Protein AF-A0A958LB63-F1 (afdb_monomer_lite)

pLDDT: mean 90.93, std 12.46, range [39.34, 98.62]

Sequence (216 aa):
MKNTAIQWANHTFNAWIGCSKVDPGCANCYAEDEMDRRFGRAKWGPNGTRSKTAGSYWTQPEKVWNKEAKESGKRCLVFCSSLSDVFEDWQGPMLDHKDNVIRSDHRQTTMEDLRRRLFDIIDRTPYLTWLLLTKRPENVLTLWPSTPSGFLNNSYRDNVWIGTSVSDQETYVRKIPQLVDTRLVCAKTFVSAEPLLGRISMNCFRANNRTVVPFD

Structure (mmCIF, N/CA/C/O backbone):
data_AF-A0A958LB63-F1
#
_entry.id   AF-A0A958LB63-F1
#
loop_
_atom_site.group_PDB
_atom_site.id
_atom_site.type_symbol
_atom_site.label_atom_id
_atom_site.label_alt_id
_atom_site.label_comp_id
_atom_site.label_asym_id
_atom_site.label_entity_id
_atom_site.label_seq_id
_atom_site.pdbx_PDB_ins_code
_atom_site.Cartn_x
_atom_site.Cartn_y
_atom_site.Cartn_z
_atom_site.occupancy
_atom_site.B_iso_or_equiv
_atom_site.auth_seq_id
_atom_site.auth_comp_id
_atom_site.auth_asym_id
_atom_site.auth_atom_id
_atom_site.pdbx_PDB_model_num
ATOM 1 N N . MET A 1 1 ? -3.140 16.308 8.148 1.00 43.72 1 MET A N 1
ATOM 2 C CA . MET A 1 1 ? -4.504 16.608 7.663 1.00 43.72 1 MET A CA 1
ATOM 3 C C . MET A 1 1 ? -5.459 15.617 8.305 1.00 43.72 1 MET A C 1
ATOM 5 O O . MET A 1 1 ? -5.144 14.435 8.290 1.00 43.72 1 MET A O 1
ATOM 9 N N . LYS A 1 2 ? -6.549 16.087 8.932 1.00 47.84 2 LYS A N 1
ATOM 10 C CA . LYS A 1 2 ? -7.535 15.212 9.598 1.00 47.84 2 LYS A CA 1
ATOM 11 C C . LYS A 1 2 ? -8.369 14.418 8.578 1.00 47.84 2 LYS A C 1
ATOM 13 O O . LYS A 1 2 ? -8.668 13.259 8.829 1.00 47.84 2 LYS A O 1
ATOM 18 N N . ASN A 1 3 ? -8.614 15.003 7.402 1.00 67.25 3 ASN A N 1
ATOM 19 C CA . ASN A 1 3 ? -9.375 14.408 6.301 1.00 67.25 3 ASN A CA 1
ATOM 20 C C . ASN A 1 3 ? -8.491 14.290 5.053 1.00 67.25 3 ASN A C 1
ATOM 22 O O . ASN A 1 3 ? -7.668 15.174 4.799 1.00 67.25 3 ASN A O 1
ATOM 26 N N . THR A 1 4 ? -8.634 13.198 4.303 1.00 81.00 4 THR A N 1
ATOM 27 C CA . THR A 1 4 ? -7.913 12.988 3.038 1.00 81.00 4 THR A CA 1
ATOM 28 C C . THR A 1 4 ? -8.582 13.706 1.862 1.00 81.00 4 THR A C 1
ATOM 30 O O . THR A 1 4 ? -9.783 13.958 1.886 1.00 81.00 4 THR A O 1
ATOM 33 N N . ALA A 1 5 ? -7.803 14.020 0.822 1.00 86.56 5 ALA A N 1
ATOM 34 C CA . ALA A 1 5 ? -8.322 14.456 -0.476 1.00 86.56 5 ALA A CA 1
ATOM 35 C C . ALA A 1 5 ? -8.853 13.283 -1.331 1.00 86.56 5 ALA A C 1
ATOM 37 O O . ALA A 1 5 ? -9.502 13.504 -2.350 1.00 86.56 5 ALA A O 1
ATOM 38 N N . ILE A 1 6 ? -8.592 12.037 -0.923 1.00 87.69 6 ILE A N 1
ATOM 39 C CA . ILE A 1 6 ? -9.083 10.828 -1.591 1.00 87.69 6 ILE A CA 1
ATOM 40 C C . ILE A 1 6 ? -10.539 10.609 -1.184 1.00 87.69 6 ILE A C 1
ATOM 42 O O . ILE A 1 6 ? -10.823 10.124 -0.094 1.00 87.69 6 ILE A O 1
ATOM 46 N N . GLN A 1 7 ? -11.459 10.985 -2.070 1.00 88.81 7 GLN A N 1
ATOM 47 C CA . GLN A 1 7 ? -12.881 11.185 -1.757 1.00 88.81 7 GLN A CA 1
ATOM 48 C C . GLN A 1 7 ? -13.604 9.964 -1.170 1.00 88.81 7 GLN A C 1
ATOM 50 O O . GLN A 1 7 ? -14.596 10.119 -0.464 1.00 88.81 7 GLN A O 1
ATOM 55 N N . TRP A 1 8 ? -13.126 8.755 -1.454 1.00 89.75 8 TRP A N 1
ATOM 56 C CA . TRP A 1 8 ? -13.733 7.507 -0.992 1.00 89.75 8 TRP A CA 1
ATOM 57 C C . TRP A 1 8 ? -13.140 6.977 0.323 1.00 89.75 8 TRP A C 1
ATOM 59 O O . TRP A 1 8 ? -13.600 5.953 0.824 1.00 89.75 8 TRP A O 1
ATOM 69 N N . ALA A 1 9 ? -12.135 7.645 0.896 1.00 94.62 9 ALA A N 1
ATOM 70 C CA . ALA A 1 9 ? -11.534 7.290 2.180 1.00 94.62 9 ALA A CA 1
ATOM 71 C C . ALA A 1 9 ? -11.743 8.403 3.219 1.00 94.62 9 ALA A C 1
ATOM 73 O O . ALA A 1 9 ? -11.882 9.577 2.887 1.00 94.62 9 ALA A O 1
ATOM 74 N N . ASN A 1 10 ? -11.739 8.048 4.505 1.00 95.88 10 ASN A N 1
ATOM 75 C CA . ASN A 1 10 ? -11.814 9.029 5.594 1.00 95.88 10 ASN A CA 1
ATOM 76 C C . ASN A 1 10 ? -10.428 9.608 5.903 1.00 95.88 10 ASN A C 1
ATOM 78 O O . ASN A 1 10 ? -10.272 10.813 6.116 1.00 95.88 10 ASN A O 1
ATOM 82 N N . HIS A 1 11 ? -9.407 8.749 5.874 1.00 96.31 11 HIS A N 1
ATOM 83 C CA . HIS A 1 11 ? -8.022 9.123 6.129 1.00 96.31 11 HIS A CA 1
ATOM 84 C C . HIS A 1 11 ? -7.091 8.529 5.075 1.00 96.31 11 HIS A C 1
ATOM 86 O O . HIS A 1 11 ? -7.388 7.515 4.444 1.00 96.31 11 HIS A O 1
ATOM 92 N N . THR A 1 12 ? -5.920 9.141 4.932 1.00 95.69 12 THR A N 1
ATOM 93 C CA . THR A 1 12 ? -4.793 8.552 4.212 1.00 95.69 12 THR A CA 1
ATOM 94 C C . THR A 1 12 ? -3.639 8.398 5.177 1.00 95.69 12 THR A C 1
ATOM 96 O O . THR A 1 12 ? -3.407 9.290 5.998 1.00 95.69 12 THR A O 1
ATOM 99 N N . PHE A 1 13 ? -2.929 7.278 5.073 1.00 97.06 13 PHE A N 1
ATOM 100 C CA . PHE A 1 13 ? -1.726 6.975 5.834 1.00 97.06 13 PHE A CA 1
ATOM 101 C C . PHE A 1 13 ? -0.583 6.590 4.895 1.00 97.06 13 PHE A C 1
ATOM 103 O O . PHE A 1 13 ? -0.756 5.792 3.983 1.00 97.06 13 PHE A O 1
ATOM 110 N N . ASN A 1 14 ? 0.606 7.134 5.128 1.00 96.44 14 ASN A N 1
ATOM 111 C CA . ASN A 1 14 ? 1.819 6.739 4.419 1.00 96.44 14 ASN A CA 1
ATOM 112 C C . ASN A 1 14 ? 2.889 6.427 5.459 1.00 96.44 14 ASN A C 1
ATOM 114 O O . ASN A 1 14 ? 3.267 7.309 6.229 1.00 96.44 14 ASN A O 1
ATOM 118 N N . ALA A 1 15 ? 3.374 5.189 5.492 1.00 96.56 15 ALA A N 1
ATOM 119 C CA . ALA A 1 15 ? 4.474 4.801 6.371 1.00 96.56 15 ALA A CA 1
ATOM 120 C C . ALA A 1 15 ? 5.805 5.426 5.900 1.00 96.56 15 ALA A C 1
ATOM 122 O O . ALA A 1 15 ? 6.590 5.958 6.690 1.00 96.56 15 ALA A O 1
ATOM 123 N N . TRP A 1 16 ? 6.014 5.438 4.588 1.00 97.38 16 TRP A N 1
ATOM 124 C CA . TRP A 1 16 ? 7.123 6.102 3.910 1.00 97.38 16 TRP A CA 1
ATOM 125 C C . TRP A 1 16 ? 6.656 6.713 2.585 1.00 97.38 16 TRP A C 1
ATOM 127 O O . TRP A 1 16 ? 5.522 6.487 2.149 1.00 97.38 16 TRP A O 1
ATOM 137 N N . ILE A 1 17 ? 7.539 7.502 1.981 1.00 97.44 17 ILE A N 1
ATOM 138 C CA . ILE A 1 17 ? 7.402 8.130 0.667 1.00 97.44 17 ILE A CA 1
ATOM 139 C C . ILE A 1 17 ? 8.471 7.534 -0.250 1.00 97.44 17 ILE A C 1
ATOM 141 O O . ILE A 1 17 ? 9.619 7.383 0.170 1.00 97.44 17 ILE A O 1
ATOM 145 N N . GLY A 1 18 ? 8.086 7.211 -1.483 1.00 97.19 18 GLY A N 1
ATOM 146 C CA . GLY A 1 18 ? 8.963 6.622 -2.493 1.00 97.19 18 GLY A CA 1
ATOM 147 C C . GLY A 1 18 ? 8.628 5.162 -2.788 1.00 97.19 18 GLY A C 1
ATOM 148 O O . GLY A 1 18 ? 8.254 4.398 -1.896 1.00 97.19 18 GLY A O 1
ATOM 149 N N . CYS A 1 19 ? 8.753 4.784 -4.061 1.00 97.31 19 CYS A N 1
ATOM 150 C CA . CYS A 1 19 ? 8.760 3.396 -4.525 1.00 97.31 19 CYS A CA 1
ATOM 151 C C . CYS A 1 19 ? 9.429 3.288 -5.907 1.00 97.31 19 CYS A C 1
ATOM 153 O O . CYS A 1 19 ? 9.655 4.295 -6.584 1.00 97.31 19 CYS A O 1
ATOM 155 N N . SER A 1 20 ? 9.710 2.066 -6.364 1.00 96.88 20 SER A N 1
ATOM 156 C CA . SER A 1 20 ? 10.147 1.809 -7.743 1.00 96.88 20 SER A CA 1
ATOM 157 C C . SER A 1 20 ? 8.959 1.666 -8.694 1.00 96.88 20 SER A C 1
ATOM 159 O O . SER A 1 20 ? 7.918 1.109 -8.324 1.00 96.88 20 SER A O 1
ATOM 161 N N . LYS A 1 21 ? 9.133 2.121 -9.939 1.00 95.94 21 LYS A N 1
ATOM 162 C CA . LYS A 1 21 ? 8.196 1.860 -11.040 1.00 95.94 21 LYS A CA 1
ATOM 163 C C . LYS A 1 21 ? 8.272 0.383 -11.432 1.00 95.94 21 LYS A C 1
ATOM 165 O O . LYS A 1 21 ? 9.372 -0.148 -11.537 1.00 95.94 21 LYS A O 1
ATOM 170 N N . VAL A 1 22 ? 7.121 -0.252 -11.639 1.00 95.56 22 VAL A N 1
ATOM 171 C CA . VAL A 1 22 ? 7.035 -1.680 -12.014 1.00 95.56 22 VAL A CA 1
ATOM 172 C C . VAL A 1 22 ? 6.108 -1.949 -13.198 1.00 95.56 22 VAL A C 1
ATOM 174 O O . VAL A 1 22 ? 6.189 -3.018 -13.786 1.00 95.56 22 VAL A O 1
ATOM 177 N N . ASP A 1 23 ? 5.278 -0.974 -13.584 1.00 93.69 23 ASP A N 1
ATOM 178 C CA . ASP A 1 23 ? 4.286 -1.113 -14.657 1.00 93.69 23 ASP A CA 1
ATOM 179 C C . ASP A 1 23 ? 4.155 0.174 -15.479 1.00 93.69 23 ASP A C 1
ATOM 181 O O . ASP A 1 23 ? 4.493 1.250 -14.965 1.00 93.69 23 ASP A O 1
ATOM 185 N N . PRO A 1 24 ? 3.566 0.108 -16.691 1.00 94.19 24 PRO A N 1
ATOM 186 C CA . PRO A 1 24 ? 3.287 1.282 -17.523 1.00 94.19 24 PRO A CA 1
ATOM 187 C C . PRO A 1 24 ? 2.493 2.378 -16.800 1.00 94.19 24 PRO A C 1
ATOM 189 O O . PRO A 1 24 ? 2.783 3.564 -16.962 1.00 94.19 24 PRO A O 1
ATOM 192 N N . GLY A 1 25 ? 1.568 2.000 -15.909 1.00 93.94 25 GLY A N 1
ATOM 193 C CA . GLY A 1 25 ? 0.812 2.941 -15.074 1.00 93.94 25 GLY A CA 1
ATOM 194 C C . GLY A 1 25 ? 1.670 3.831 -14.169 1.00 93.94 25 GLY A C 1
ATOM 195 O O . GLY A 1 25 ? 1.219 4.876 -13.707 1.00 93.94 25 GLY A O 1
ATOM 196 N N . CYS A 1 26 ? 2.932 3.466 -13.929 1.00 95.62 26 CYS A N 1
ATOM 197 C CA . CYS A 1 26 ? 3.864 4.272 -13.146 1.00 95.62 26 CYS A CA 1
ATOM 198 C C . CYS A 1 26 ? 4.516 5.414 -13.937 1.00 95.62 26 CYS A C 1
ATOM 200 O O . CYS A 1 26 ? 5.216 6.220 -13.325 1.00 95.62 26 CYS A O 1
ATOM 202 N N . ALA A 1 27 ? 4.357 5.473 -15.264 1.00 93.88 27 ALA A N 1
ATOM 203 C CA . ALA A 1 27 ? 5.079 6.428 -16.107 1.00 93.88 27 ALA A CA 1
ATOM 204 C C . ALA A 1 27 ? 4.851 7.887 -15.666 1.00 93.88 27 ALA A C 1
ATOM 206 O O . ALA A 1 27 ? 5.826 8.618 -15.486 1.00 93.88 27 ALA A O 1
ATOM 207 N N . ASN A 1 28 ? 3.592 8.247 -15.388 1.00 92.88 28 ASN A N 1
ATOM 208 C CA . ASN A 1 28 ? 3.146 9.579 -14.958 1.00 92.88 28 ASN A CA 1
ATOM 209 C C . ASN A 1 28 ? 2.528 9.539 -13.550 1.00 92.88 28 ASN A C 1
ATOM 211 O O . ASN A 1 28 ? 1.414 10.008 -13.322 1.00 92.88 28 ASN A O 1
ATOM 215 N N . CYS A 1 29 ? 3.219 8.899 -12.607 1.00 94.19 29 CYS A N 1
ATOM 216 C CA . CYS A 1 29 ? 2.720 8.732 -11.247 1.00 94.19 29 CYS A CA 1
ATOM 217 C C . CYS A 1 29 ? 2.599 10.086 -10.529 1.00 94.19 29 CYS A C 1
ATOM 219 O O . CYS A 1 29 ? 3.599 10.777 -10.344 1.00 94.19 29 CYS A O 1
ATOM 221 N N . TYR A 1 30 ? 1.397 10.432 -10.056 1.00 93.62 30 TYR A N 1
ATOM 222 C CA . TYR A 1 30 ? 1.174 11.695 -9.342 1.00 93.62 30 TYR A CA 1
ATOM 223 C C . TYR A 1 30 ? 2.054 11.821 -8.088 1.00 93.62 30 TYR A C 1
ATOM 225 O O . TYR A 1 30 ? 2.510 12.910 -7.768 1.00 93.62 30 TYR A O 1
ATOM 233 N N . ALA A 1 31 ? 2.318 10.711 -7.388 1.00 95.19 31 ALA A N 1
ATOM 234 C CA . ALA A 1 31 ? 3.128 10.720 -6.175 1.00 95.19 31 ALA A CA 1
ATOM 235 C C . ALA A 1 31 ? 4.600 11.056 -6.460 1.00 95.19 31 ALA A C 1
ATOM 237 O O . ALA A 1 31 ? 5.228 11.747 -5.664 1.00 95.19 31 ALA A O 1
ATOM 238 N N . GLU A 1 32 ? 5.137 10.599 -7.595 1.00 96.44 32 GLU A N 1
ATOM 239 C CA . GLU A 1 32 ? 6.462 11.007 -8.075 1.00 96.44 32 GLU A CA 1
ATOM 240 C C . GLU A 1 32 ? 6.456 12.482 -8.464 1.00 96.44 32 GLU A C 1
ATOM 242 O O . GLU A 1 32 ? 7.319 13.233 -8.025 1.00 96.44 32 GLU A O 1
ATOM 247 N N . ASP A 1 33 ? 5.480 12.912 -9.263 1.00 95.69 33 ASP A N 1
ATOM 248 C CA . ASP A 1 33 ? 5.396 14.307 -9.694 1.00 95.69 33 ASP A CA 1
ATOM 249 C C . ASP A 1 33 ? 5.316 15.264 -8.495 1.00 95.69 33 ASP A C 1
ATOM 251 O O . ASP A 1 33 ? 6.062 16.237 -8.398 1.00 95.69 33 ASP A O 1
ATOM 255 N N . GLU A 1 34 ? 4.481 14.928 -7.514 1.00 95.31 34 GLU A N 1
ATOM 256 C CA . GLU A 1 34 ? 4.287 15.727 -6.317 1.00 95.31 34 GLU A CA 1
ATOM 257 C C . GLU A 1 34 ? 5.512 15.694 -5.387 1.00 95.31 34 GLU A C 1
ATOM 259 O O . GLU A 1 34 ? 6.011 16.746 -4.980 1.00 95.31 34 GLU A O 1
ATOM 264 N N . MET A 1 35 ? 6.010 14.505 -5.033 1.00 96.06 35 MET A N 1
ATOM 265 C CA . MET A 1 35 ? 7.028 14.368 -3.984 1.00 96.06 35 MET A CA 1
ATOM 266 C C . MET A 1 35 ? 8.457 14.517 -4.498 1.00 96.06 35 MET A C 1
ATOM 268 O O . MET A 1 35 ? 9.291 15.017 -3.750 1.00 96.06 35 MET A O 1
ATOM 272 N N . ASP A 1 36 ? 8.745 14.116 -5.735 1.00 95.00 36 ASP A N 1
ATOM 273 C CA . ASP A 1 36 ? 10.067 14.262 -6.354 1.00 95.00 36 ASP A CA 1
ATOM 274 C C . ASP A 1 36 ? 10.162 15.605 -7.086 1.00 95.00 36 ASP A C 1
ATOM 276 O O . ASP A 1 36 ? 10.880 16.507 -6.654 1.00 95.00 36 ASP A O 1
ATOM 280 N N . ARG A 1 37 ? 9.346 15.808 -8.127 1.00 92.75 37 ARG A N 1
ATOM 281 C CA . ARG A 1 37 ? 9.524 16.935 -9.061 1.00 92.75 37 ARG A CA 1
ATOM 282 C C . ARG A 1 37 ? 9.077 18.276 -8.490 1.00 92.75 37 ARG A C 1
ATOM 284 O O . ARG A 1 37 ? 9.749 19.284 -8.692 1.00 92.75 37 ARG A O 1
ATOM 291 N N . ARG A 1 38 ? 7.936 18.307 -7.798 1.00 94.88 38 ARG A N 1
ATOM 292 C CA . ARG A 1 38 ? 7.337 19.549 -7.293 1.00 94.88 38 ARG A CA 1
ATOM 293 C C . ARG A 1 38 ? 7.896 19.958 -5.938 1.00 94.88 38 ARG A C 1
ATOM 295 O O . ARG A 1 38 ? 8.243 21.121 -5.754 1.00 94.88 38 ARG A O 1
ATOM 302 N N . PHE A 1 39 ? 7.919 19.040 -4.972 1.00 93.44 39 PHE A N 1
ATOM 303 C CA . PHE A 1 39 ? 8.311 19.365 -3.599 1.00 93.44 39 PHE A CA 1
ATOM 304 C C . PHE A 1 39 ? 9.755 19.001 -3.245 1.00 93.44 39 PHE A C 1
ATOM 306 O O . PHE A 1 39 ? 10.221 19.465 -2.204 1.00 93.44 39 PHE A O 1
ATOM 313 N N . GLY A 1 40 ? 10.451 18.186 -4.047 1.00 92.12 40 GLY A N 1
ATOM 314 C CA . GLY A 1 40 ? 11.839 17.793 -3.776 1.00 92.12 40 GLY A CA 1
ATOM 315 C C . GLY A 1 40 ? 12.025 17.057 -2.444 1.00 92.12 40 GLY A C 1
ATOM 316 O O . GLY A 1 40 ? 13.034 17.236 -1.772 1.00 92.12 40 GLY A O 1
ATOM 317 N N . ARG A 1 41 ? 11.023 16.279 -2.017 1.00 89.69 41 ARG A N 1
ATOM 318 C CA . ARG A 1 41 ? 10.983 15.548 -0.735 1.00 89.69 41 ARG A CA 1
ATOM 319 C C . ARG A 1 41 ? 11.362 14.073 -0.850 1.00 89.69 41 ARG A C 1
ATOM 321 O O . ARG A 1 41 ? 11.434 13.387 0.167 1.00 89.69 41 ARG A O 1
ATOM 328 N N . ALA A 1 42 ? 11.540 13.573 -2.064 1.00 93.00 42 ALA A N 1
ATOM 329 C CA . ALA A 1 42 ? 12.010 12.225 -2.341 1.00 93.00 42 ALA A CA 1
ATOM 330 C C . ALA A 1 42 ? 12.738 12.203 -3.689 1.00 93.00 42 ALA A C 1
ATOM 332 O O . ALA A 1 42 ? 12.562 13.104 -4.499 1.00 93.00 42 ALA A O 1
ATOM 333 N N . LYS A 1 43 ? 13.514 11.150 -3.942 1.00 95.25 43 LYS A N 1
ATOM 334 C CA . LYS A 1 43 ? 13.952 10.773 -5.292 1.00 95.25 43 LYS A CA 1
ATOM 335 C C . LYS A 1 43 ? 13.263 9.469 -5.650 1.00 95.25 43 LYS A C 1
ATOM 337 O O . LYS A 1 43 ? 13.336 8.520 -4.874 1.00 95.25 43 LYS A O 1
ATOM 342 N N . TRP A 1 44 ? 12.571 9.398 -6.775 1.00 95.75 44 TRP A N 1
ATOM 343 C CA . TRP A 1 44 ? 11.755 8.241 -7.128 1.00 95.75 44 TRP A CA 1
ATOM 344 C C . TRP A 1 44 ? 12.559 7.157 -7.857 1.00 95.75 44 TRP A C 1
ATOM 346 O O . TRP A 1 44 ? 13.605 7.417 -8.451 1.00 95.75 44 TRP A O 1
ATOM 356 N N . GLY A 1 45 ? 12.053 5.920 -7.858 1.00 94.56 45 GLY A N 1
ATOM 357 C CA . GLY A 1 45 ? 12.618 4.837 -8.666 1.00 94.56 45 GLY A CA 1
ATOM 358 C C . GLY A 1 45 ? 13.609 3.908 -7.943 1.00 94.56 45 GLY A C 1
ATOM 359 O O . GLY A 1 45 ? 13.777 3.968 -6.721 1.00 94.56 45 GLY A O 1
ATOM 360 N N . PRO A 1 46 ? 14.262 2.999 -8.691 1.00 93.81 46 PRO A N 1
ATOM 361 C CA . PRO A 1 46 ? 15.090 1.930 -8.123 1.00 93.81 46 PRO A CA 1
ATOM 362 C C . PRO A 1 46 ? 16.358 2.441 -7.430 1.00 93.81 46 PRO A C 1
ATOM 364 O O . PRO A 1 46 ? 16.812 1.827 -6.481 1.00 93.81 46 PRO A O 1
ATOM 367 N N . ASN A 1 47 ? 16.883 3.600 -7.831 1.00 94.25 47 ASN A N 1
ATOM 368 C CA . ASN A 1 47 ? 18.015 4.256 -7.160 1.00 94.25 47 ASN A CA 1
ATOM 369 C C . ASN A 1 47 ? 17.561 5.460 -6.313 1.00 94.25 47 ASN A C 1
ATOM 371 O O . ASN A 1 47 ? 18.353 6.342 -5.984 1.00 94.25 47 ASN A O 1
ATOM 375 N N . GLY A 1 48 ? 16.259 5.523 -6.027 1.00 95.12 48 GLY A N 1
ATOM 376 C CA . GLY A 1 48 ? 15.611 6.589 -5.279 1.00 95.12 48 GLY A CA 1
ATOM 377 C C . GLY A 1 48 ? 15.698 6.432 -3.759 1.00 95.12 48 GLY A C 1
ATOM 378 O O . GLY A 1 48 ? 16.281 5.484 -3.231 1.00 95.12 48 GLY A O 1
ATOM 379 N N . THR A 1 49 ? 15.058 7.349 -3.042 1.00 96.88 49 THR A N 1
ATOM 380 C CA . THR A 1 49 ? 14.986 7.377 -1.579 1.00 96.88 49 THR A CA 1
ATOM 381 C C . THR A 1 49 ? 13.669 6.810 -1.063 1.00 96.88 49 THR A C 1
ATOM 383 O O . THR A 1 49 ? 12.624 6.939 -1.701 1.00 96.88 49 THR A O 1
ATOM 386 N N . ARG A 1 50 ? 13.718 6.176 0.117 1.00 97.62 50 ARG A N 1
ATOM 387 C CA . ARG A 1 50 ? 12.539 5.744 0.883 1.00 97.62 50 ARG A CA 1
ATOM 388 C C . ARG A 1 50 ? 12.549 6.478 2.213 1.00 97.62 50 ARG A C 1
ATOM 390 O O . ARG A 1 50 ? 13.252 6.080 3.142 1.00 97.62 50 ARG A O 1
ATOM 397 N N . SER A 1 51 ? 11.777 7.554 2.296 1.00 96.62 51 SER A N 1
ATOM 398 C CA . SER A 1 51 ? 11.792 8.439 3.462 1.00 96.62 51 SER A CA 1
ATOM 399 C C . SER A 1 51 ? 10.586 8.163 4.352 1.00 96.62 51 SER A C 1
ATOM 401 O O . SER A 1 51 ? 9.434 8.294 3.933 1.00 96.62 51 SER A O 1
ATOM 403 N N . LYS A 1 52 ? 10.833 7.757 5.596 1.00 96.38 52 LYS A N 1
ATOM 404 C CA . LYS A 1 52 ? 9.805 7.531 6.613 1.00 96.38 52 LYS A CA 1
ATOM 405 C C . LYS A 1 52 ? 9.065 8.834 6.912 1.00 96.38 52 LYS A C 1
ATOM 407 O O . LYS A 1 52 ? 9.672 9.888 7.100 1.00 96.38 52 LYS A O 1
ATOM 412 N N . THR A 1 53 ? 7.747 8.753 7.053 1.00 94.81 53 THR A N 1
ATOM 413 C CA . THR A 1 53 ? 6.929 9.908 7.445 1.00 94.81 53 THR A CA 1
ATOM 414 C C . THR A 1 53 ? 7.102 10.281 8.925 1.00 94.81 53 THR A C 1
ATOM 416 O O . THR A 1 53 ? 7.545 9.483 9.755 1.00 94.81 53 THR A O 1
ATOM 419 N N . ALA A 1 54 ? 6.761 11.525 9.277 1.00 89.62 54 ALA A N 1
ATOM 420 C CA . ALA A 1 54 ? 7.016 12.089 10.604 1.00 89.62 54 ALA A CA 1
ATOM 421 C C . ALA A 1 54 ? 6.420 11.255 11.755 1.00 89.62 54 ALA A C 1
ATOM 423 O O . ALA A 1 54 ? 5.279 10.807 11.693 1.00 89.62 54 ALA A O 1
ATOM 424 N N . GLY A 1 55 ? 7.160 11.100 12.859 1.00 86.81 55 GLY A N 1
ATOM 425 C CA . GLY A 1 55 ? 6.754 10.236 13.977 1.00 86.81 55 GLY A CA 1
ATOM 426 C C . GLY A 1 55 ? 5.407 10.596 14.620 1.00 86.81 55 GLY A C 1
ATOM 427 O O . GLY A 1 55 ? 4.674 9.699 15.027 1.00 86.81 55 GLY A O 1
ATOM 428 N N . SER A 1 56 ? 5.030 11.879 14.652 1.00 87.19 56 SER A N 1
ATOM 429 C CA . SER A 1 56 ? 3.712 12.314 15.141 1.00 87.19 56 SER A CA 1
ATOM 430 C C . SER A 1 56 ? 2.560 11.757 14.298 1.00 87.19 56 SER A C 1
ATOM 432 O O . SER A 1 56 ? 1.511 11.412 14.845 1.00 87.19 56 SER A O 1
ATOM 434 N N . TYR A 1 57 ? 2.766 11.596 12.989 1.00 90.56 57 TYR A N 1
ATOM 435 C CA . TYR A 1 57 ? 1.783 11.037 12.064 1.00 90.56 57 TYR A CA 1
ATOM 436 C C . TYR A 1 57 ? 1.524 9.550 12.323 1.00 90.56 57 TYR A C 1
ATOM 438 O O . TYR A 1 57 ? 0.372 9.128 12.326 1.00 90.56 57 TYR A O 1
ATOM 446 N N . TRP A 1 58 ? 2.561 8.786 12.679 1.00 95.12 58 TRP A N 1
ATOM 447 C CA . TRP A 1 58 ? 2.449 7.374 13.066 1.00 95.12 58 TRP A CA 1
ATOM 448 C C . TRP A 1 58 ? 1.581 7.131 14.308 1.00 95.12 58 TRP A C 1
ATOM 450 O O . TRP A 1 58 ? 1.152 6.008 14.526 1.00 95.12 58 TRP A O 1
ATOM 460 N N . THR A 1 59 ? 1.311 8.155 15.122 1.00 94.69 59 THR A N 1
ATOM 461 C CA . THR A 1 59 ? 0.460 8.012 16.318 1.00 94.69 59 THR A CA 1
ATOM 462 C C . THR A 1 59 ? -1.011 8.341 16.069 1.00 94.69 59 THR A C 1
ATOM 464 O O . THR A 1 59 ? -1.857 8.022 16.902 1.00 94.69 59 THR A O 1
ATOM 467 N N . GLN A 1 60 ? -1.329 8.975 14.935 1.00 95.12 60 GLN A N 1
ATOM 468 C CA . GLN A 1 60 ? -2.683 9.438 14.614 1.00 95.12 60 GLN A CA 1
ATOM 469 C C . GLN A 1 60 ? -3.717 8.305 14.508 1.00 95.12 60 GLN A C 1
ATOM 471 O O . GLN A 1 60 ? -4.803 8.481 15.070 1.00 95.12 60 GLN A O 1
ATOM 476 N N . PRO A 1 61 ? -3.418 7.150 13.868 1.00 97.06 61 PRO A N 1
ATOM 477 C CA . PRO A 1 61 ? -4.405 6.082 13.734 1.00 97.06 61 PRO A CA 1
ATOM 478 C C . PRO A 1 61 ? -4.919 5.582 15.084 1.00 97.06 61 PRO A C 1
ATOM 480 O O . PRO A 1 61 ? -6.125 5.485 15.280 1.00 97.06 61 PRO A O 1
ATOM 483 N N . GLU A 1 62 ? -4.023 5.330 16.040 1.00 95.50 62 GLU A N 1
ATOM 484 C CA . GLU A 1 62 ? -4.395 4.823 17.364 1.00 95.50 62 GLU A CA 1
ATOM 485 C C . GLU A 1 62 ? -5.010 5.912 18.249 1.00 95.50 62 GLU A C 1
ATOM 487 O O . GLU A 1 62 ? -6.065 5.703 18.849 1.00 95.50 62 GLU A O 1
ATOM 492 N N . LYS A 1 63 ? -4.363 7.083 18.338 1.00 94.38 63 LYS A N 1
ATOM 493 C CA . LYS A 1 63 ? -4.741 8.119 19.312 1.00 94.38 63 LYS A CA 1
ATOM 494 C C . LYS A 1 63 ? -5.997 8.894 18.931 1.00 94.38 63 LYS A C 1
ATOM 496 O O . LYS A 1 63 ? -6.663 9.418 19.821 1.00 94.38 63 LYS A O 1
ATOM 501 N N . VAL A 1 64 ? -6.281 9.008 17.635 1.00 95.31 64 VAL A N 1
ATOM 502 C CA . VAL A 1 64 ? -7.359 9.858 17.120 1.00 95.31 64 VAL A CA 1
ATOM 503 C C . VAL A 1 64 ? -8.346 9.025 16.316 1.00 95.31 64 VAL A C 1
ATOM 505 O O . VAL A 1 64 ? -9.468 8.820 16.766 1.00 95.31 64 VAL A O 1
ATOM 508 N N . TRP A 1 65 ? -7.935 8.489 15.166 1.00 96.75 65 TRP A N 1
ATOM 509 C CA . TRP A 1 65 ? -8.882 7.956 14.178 1.00 96.75 65 TRP A CA 1
ATOM 510 C C . TRP A 1 65 ? -9.647 6.736 14.688 1.00 96.75 65 TRP A C 1
ATOM 512 O O . TRP A 1 65 ? -10.865 6.671 14.571 1.00 96.75 65 TRP A O 1
ATOM 522 N N . ASN A 1 66 ? -8.946 5.774 15.288 1.00 97.69 66 ASN A N 1
ATOM 523 C CA . ASN A 1 66 ? -9.557 4.560 15.819 1.00 97.69 66 ASN A CA 1
ATOM 524 C C . ASN A 1 66 ? -10.479 4.857 17.007 1.00 97.69 66 ASN A C 1
ATOM 526 O O . ASN A 1 66 ? -11.522 4.223 17.146 1.00 97.69 66 ASN A O 1
ATOM 530 N N . LYS A 1 67 ? -10.114 5.837 17.843 1.00 96.69 67 LYS A N 1
ATOM 531 C CA . LYS A 1 67 ? -10.947 6.289 18.961 1.00 96.69 67 LYS A CA 1
ATOM 532 C C . LYS A 1 67 ? -12.229 6.958 18.456 1.00 96.69 67 LYS A C 1
ATOM 534 O O . LYS A 1 67 ? -13.308 6.556 18.873 1.00 96.69 67 LYS A O 1
ATOM 539 N N . GLU A 1 68 ? -12.123 7.890 17.509 1.00 96.19 68 GLU A N 1
ATOM 540 C CA . GLU A 1 68 ? -13.280 8.566 16.900 1.00 96.19 68 GLU A CA 1
ATOM 541 C C . GLU A 1 68 ? -14.194 7.572 16.147 1.00 96.19 68 GLU A C 1
ATOM 543 O O . GLU A 1 68 ? -15.420 7.624 16.266 1.00 96.19 68 GLU A O 1
ATOM 548 N N . ALA A 1 69 ? -13.617 6.611 15.415 1.00 97.19 69 ALA A N 1
ATOM 549 C CA . ALA A 1 69 ? -14.369 5.545 14.744 1.00 97.19 69 ALA A CA 1
ATOM 550 C C . ALA A 1 69 ? -15.115 4.649 15.750 1.00 97.19 69 ALA A C 1
ATOM 552 O O . ALA A 1 69 ? -16.286 4.320 15.554 1.00 97.19 69 ALA A O 1
ATOM 553 N N . LYS A 1 70 ? -14.464 4.302 16.868 1.00 97.44 70 LYS A N 1
ATOM 554 C CA . LYS A 1 70 ? -15.092 3.555 17.964 1.00 97.44 70 LYS A CA 1
ATOM 555 C C . LYS A 1 70 ? -16.256 4.327 18.583 1.00 97.44 70 LYS A C 1
ATOM 557 O O . LYS A 1 70 ? -17.334 3.766 18.739 1.00 97.44 70 LYS A O 1
ATOM 562 N N . GLU A 1 71 ? -16.042 5.592 18.932 1.00 96.94 71 GLU A N 1
ATOM 563 C CA . GLU A 1 71 ? -17.040 6.441 19.597 1.00 96.94 71 GLU A CA 1
ATOM 564 C C . GLU A 1 71 ? -18.250 6.725 18.703 1.00 96.94 71 GLU A C 1
ATOM 566 O O . GLU A 1 71 ? -19.382 6.730 19.177 1.00 96.94 71 GLU A O 1
ATOM 571 N N . SER A 1 72 ? -18.033 6.904 17.400 1.00 96.56 72 SER A N 1
ATOM 572 C CA . SER A 1 72 ? -19.118 7.116 16.435 1.00 96.56 72 SER A CA 1
ATOM 573 C C . SER A 1 72 ? -19.886 5.842 16.062 1.00 96.56 72 SER A C 1
ATOM 575 O O . SER A 1 72 ? -20.922 5.930 15.400 1.00 96.56 72 SER A O 1
ATOM 577 N N . GLY A 1 73 ? -19.373 4.658 16.421 1.00 95.44 73 GLY A N 1
ATOM 578 C CA . GLY A 1 73 ? -19.922 3.364 16.005 1.00 95.44 73 GLY A CA 1
ATOM 579 C C . GLY A 1 73 ? -19.788 3.079 14.503 1.00 95.44 73 GLY A C 1
ATOM 580 O O . GLY A 1 73 ? -20.354 2.102 14.012 1.00 95.44 73 GLY A O 1
ATOM 581 N N . LYS A 1 74 ? -19.054 3.912 13.754 1.00 93.12 74 LYS A N 1
ATOM 582 C CA . LYS A 1 74 ? -18.849 3.776 12.308 1.00 93.12 74 LYS A CA 1
ATOM 583 C C . LYS A 1 74 ? -17.385 3.467 12.028 1.00 93.12 74 LYS A C 1
ATOM 585 O O . LYS A 1 74 ? -16.499 4.225 12.410 1.00 93.12 74 LYS A O 1
ATOM 590 N N . ARG A 1 75 ? -17.126 2.368 11.312 1.00 92.81 75 ARG A N 1
ATOM 591 C CA . ARG A 1 75 ? -15.771 2.073 10.829 1.00 92.81 75 ARG A CA 1
ATOM 592 C C . ARG A 1 75 ? -15.334 3.128 9.812 1.00 92.81 75 ARG A C 1
ATOM 594 O O . ARG A 1 75 ? -16.079 3.426 8.882 1.00 92.81 75 ARG A O 1
ATOM 601 N N . CYS A 1 76 ? -14.113 3.632 9.966 1.00 95.31 76 CYS A N 1
ATOM 602 C CA . CYS A 1 76 ? -13.502 4.576 9.029 1.00 95.31 76 CYS A CA 1
ATOM 603 C C . CYS A 1 76 ? -12.577 3.849 8.049 1.00 95.31 76 CYS A C 1
ATOM 605 O O . CYS A 1 76 ? -11.830 2.953 8.443 1.00 95.31 76 CYS A O 1
ATOM 607 N N . LEU A 1 77 ? -12.589 4.265 6.784 1.00 97.19 77 LEU A N 1
ATOM 608 C CA . LEU A 1 77 ? -11.683 3.769 5.753 1.00 97.19 77 LEU A CA 1
ATOM 609 C C . LEU A 1 77 ? -10.369 4.561 5.771 1.00 97.19 77 LEU A C 1
ATOM 611 O O . LEU A 1 77 ? -10.372 5.794 5.702 1.00 97.19 77 LEU A O 1
ATOM 615 N N . VAL A 1 78 ? -9.244 3.850 5.830 1.00 98.12 78 VAL A N 1
ATOM 616 C CA . VAL A 1 78 ? -7.892 4.414 5.767 1.00 98.12 78 VAL A CA 1
ATOM 617 C C . VAL A 1 78 ? -7.218 3.916 4.500 1.00 98.12 78 VAL A C 1
ATOM 619 O O . VAL A 1 78 ? -6.880 2.739 4.396 1.00 98.12 78 VAL A O 1
ATOM 622 N N . PHE A 1 79 ? -6.990 4.807 3.540 1.00 97.56 79 PHE A N 1
ATOM 623 C CA . PHE A 1 79 ? -6.182 4.472 2.375 1.00 97.56 79 PHE A CA 1
ATOM 624 C C . PHE A 1 79 ? -4.697 4.528 2.724 1.00 97.56 79 PHE A C 1
ATOM 626 O O . PHE A 1 79 ? -4.195 5.576 3.139 1.00 97.56 79 PHE A O 1
ATOM 633 N N . CYS A 1 80 ? -3.993 3.413 2.567 1.00 97.12 80 CYS A N 1
ATOM 634 C CA . CYS A 1 80 ? -2.580 3.321 2.897 1.00 97.12 80 CYS A CA 1
ATOM 635 C C . CYS A 1 80 ? -1.706 3.342 1.644 1.00 97.12 80 CYS A C 1
ATOM 637 O O . CYS A 1 80 ? -2.020 2.686 0.654 1.00 97.12 80 CYS A O 1
ATOM 639 N N . SER A 1 81 ? -0.567 4.029 1.742 1.00 94.00 81 SER A N 1
ATOM 640 C CA . SER A 1 81 ? 0.476 4.070 0.712 1.00 94.00 81 SER A CA 1
ATOM 641 C C . SER A 1 81 ? 0.036 4.724 -0.595 1.00 94.00 81 SER A C 1
ATOM 643 O O . SER A 1 81 ? 0.302 4.243 -1.688 1.00 94.00 81 SER A O 1
ATOM 645 N N . SER A 1 82 ? -0.565 5.906 -0.478 1.00 94.19 82 SER A N 1
ATOM 646 C CA . SER A 1 82 ? -0.809 6.790 -1.621 1.00 94.19 82 SER A CA 1
ATOM 647 C C . SER A 1 82 ? 0.492 7.340 -2.238 1.00 94.19 82 SER A C 1
ATOM 649 O O . SER A 1 82 ? 0.511 7.755 -3.388 1.00 94.19 82 SER A O 1
ATOM 651 N N . LEU A 1 83 ? 1.587 7.366 -1.471 1.00 96.31 83 LEU A N 1
ATOM 652 C CA . LEU A 1 83 ? 2.895 7.912 -1.859 1.00 96.31 83 LEU A CA 1
ATOM 653 C C . LEU A 1 83 ? 4.016 6.861 -1.831 1.00 96.31 83 LEU A C 1
ATOM 655 O O . LEU A 1 83 ? 5.197 7.210 -1.821 1.00 96.31 83 LEU A O 1
ATOM 659 N N . SER A 1 84 ? 3.669 5.579 -1.756 1.00 96.94 84 SER A N 1
ATOM 660 C CA . SER A 1 84 ? 4.620 4.471 -1.637 1.00 96.94 84 SER A CA 1
ATOM 661 C C . SER A 1 84 ? 3.972 3.148 -2.051 1.00 96.94 84 SER A C 1
ATOM 663 O O . SER A 1 84 ? 2.905 3.138 -2.653 1.00 96.94 84 SER A O 1
ATOM 665 N N . ASP A 1 85 ? 4.625 2.024 -1.762 1.00 97.88 85 ASP A N 1
ATOM 666 C CA . ASP A 1 85 ? 4.051 0.687 -1.899 1.00 97.88 85 ASP A CA 1
ATOM 667 C C . ASP A 1 85 ? 4.469 -0.152 -0.683 1.00 97.88 85 ASP A C 1
ATOM 669 O O . ASP A 1 85 ? 5.663 -0.349 -0.459 1.00 97.88 85 ASP A O 1
ATOM 673 N N . VAL A 1 86 ? 3.498 -0.620 0.115 1.00 98.25 86 VAL A N 1
ATOM 674 C CA . VAL A 1 86 ? 3.741 -1.407 1.346 1.00 98.25 86 VAL A CA 1
ATOM 675 C C . VAL A 1 86 ? 4.510 -2.699 1.058 1.00 98.25 86 VAL A C 1
ATOM 677 O O . VAL A 1 86 ? 5.296 -3.154 1.895 1.00 98.25 86 VAL A O 1
ATOM 680 N N . PHE A 1 87 ? 4.292 -3.280 -0.123 1.00 98.38 87 PHE A N 1
ATOM 681 C CA . PHE A 1 87 ? 4.831 -4.579 -0.525 1.00 98.38 87 PHE A CA 1
ATOM 682 C C . PHE A 1 87 ? 5.953 -4.448 -1.570 1.00 98.38 87 PHE A C 1
ATOM 684 O O . PHE A 1 87 ? 6.286 -5.405 -2.271 1.00 98.38 87 PHE A O 1
ATOM 691 N N . GLU A 1 88 ? 6.586 -3.272 -1.666 1.00 98.12 88 GLU A N 1
ATOM 692 C CA . GLU A 1 88 ? 7.936 -3.184 -2.227 1.00 98.12 88 GLU A CA 1
ATOM 693 C C . GLU A 1 88 ? 8.922 -3.952 -1.331 1.00 98.12 88 GLU A C 1
ATOM 695 O O . GLU A 1 88 ? 8.821 -3.900 -0.105 1.00 98.12 88 GLU A O 1
ATOM 700 N N . ASP A 1 89 ? 9.881 -4.648 -1.944 1.00 96.50 89 ASP A N 1
ATOM 701 C CA . ASP A 1 89 ? 10.996 -5.296 -1.247 1.00 96.50 89 ASP A CA 1
ATOM 702 C C . ASP A 1 89 ? 12.282 -4.467 -1.390 1.00 96.50 89 ASP A C 1
ATOM 704 O O . ASP A 1 89 ? 13.226 -4.810 -2.099 1.00 96.50 89 ASP A O 1
ATOM 708 N N . TRP A 1 90 ? 12.270 -3.276 -0.795 1.00 97.06 90 TRP A N 1
ATOM 709 C CA . TRP A 1 90 ? 13.396 -2.349 -0.863 1.00 97.06 90 TRP A CA 1
ATOM 710 C C . TRP A 1 90 ? 14.538 -2.790 0.054 1.00 97.06 90 TRP A C 1
ATOM 712 O O . TRP A 1 90 ? 14.363 -2.873 1.270 1.00 97.06 90 TRP A O 1
ATOM 722 N N . GLN A 1 91 ? 15.721 -2.972 -0.534 1.00 95.19 91 GLN A N 1
ATOM 723 C CA . GLN A 1 91 ? 16.943 -3.373 0.176 1.00 95.19 91 GLN A CA 1
ATOM 724 C C . GLN A 1 91 ? 17.879 -2.198 0.510 1.00 95.19 91 GLN A C 1
ATOM 726 O O . GLN A 1 91 ? 18.902 -2.378 1.167 1.00 95.19 91 GLN A O 1
ATOM 731 N N . GLY A 1 92 ? 17.563 -0.986 0.046 1.00 94.81 92 GLY A N 1
ATOM 732 C CA . GLY A 1 92 ? 18.350 0.205 0.362 1.00 94.81 92 GLY A CA 1
ATOM 733 C C . GLY A 1 92 ? 18.026 0.796 1.742 1.00 94.81 92 GLY A C 1
ATOM 734 O O . GLY A 1 92 ? 17.143 0.311 2.455 1.00 94.81 92 GLY A O 1
ATOM 735 N N . PRO A 1 93 ? 18.706 1.887 2.13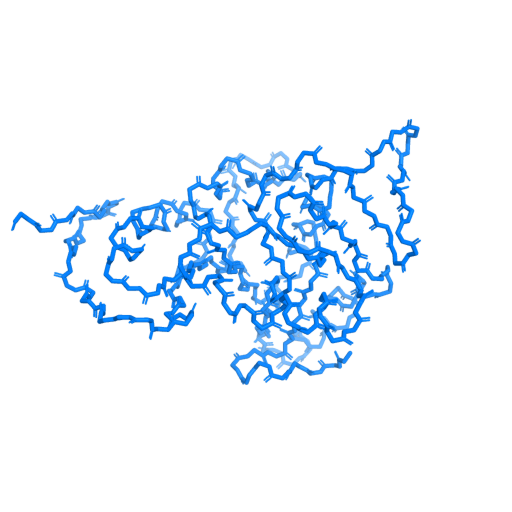1 1.00 95.38 93 PRO A N 1
ATOM 736 C CA . PRO A 1 93 ? 18.491 2.512 3.430 1.00 95.38 93 PRO A CA 1
ATOM 737 C C . PRO A 1 93 ? 17.101 3.155 3.526 1.00 95.38 93 PRO A C 1
ATOM 739 O O . PRO A 1 93 ? 16.591 3.720 2.552 1.00 95.38 93 PRO A O 1
ATOM 742 N N . MET A 1 94 ? 16.517 3.117 4.726 1.00 97.31 94 MET A N 1
ATOM 743 C CA . MET A 1 94 ? 15.364 3.946 5.082 1.00 97.31 94 MET A CA 1
ATOM 744 C C . MET A 1 94 ? 15.850 5.280 5.644 1.00 97.31 94 MET A C 1
ATOM 746 O O . MET A 1 94 ? 16.722 5.308 6.516 1.00 97.31 94 MET A O 1
ATOM 750 N N . LEU A 1 95 ? 15.278 6.381 5.160 1.00 96.81 95 LEU A N 1
ATOM 751 C CA . LEU A 1 95 ? 15.694 7.738 5.514 1.00 96.81 95 LEU A CA 1
ATOM 752 C C . LEU A 1 95 ? 14.664 8.444 6.399 1.00 96.81 95 LEU A C 1
ATOM 754 O O . LEU A 1 95 ? 13.475 8.124 6.363 1.00 96.81 95 LEU A O 1
ATOM 758 N N . ASP A 1 96 ? 15.107 9.410 7.199 1.00 93.94 96 ASP A N 1
ATOM 759 C CA . ASP A 1 96 ? 14.223 10.349 7.885 1.00 93.94 96 ASP A CA 1
ATOM 760 C C . ASP A 1 96 ? 13.848 11.547 6.989 1.00 93.94 96 ASP A C 1
ATOM 762 O O . ASP A 1 96 ? 14.186 11.614 5.812 1.00 93.94 96 ASP A O 1
ATOM 766 N N . HIS A 1 97 ? 13.115 12.512 7.548 1.00 87.44 97 HIS A N 1
ATOM 767 C CA . HIS A 1 97 ? 12.689 13.731 6.846 1.00 87.44 97 HIS A CA 1
ATOM 768 C C . HIS A 1 97 ? 13.828 14.711 6.503 1.00 87.44 97 HIS A C 1
ATOM 770 O O . HIS A 1 97 ? 13.560 15.759 5.920 1.00 87.44 97 HIS A O 1
ATOM 776 N N . LYS A 1 98 ? 15.063 14.416 6.919 1.00 90.38 98 LYS A N 1
ATOM 777 C CA . LYS A 1 98 ? 16.282 15.182 6.639 1.00 90.38 98 LYS A CA 1
ATOM 778 C C . LYS A 1 98 ? 17.270 14.360 5.800 1.00 90.38 98 LYS A C 1
ATOM 780 O O . LYS A 1 98 ? 18.457 14.666 5.802 1.00 90.38 98 LYS A O 1
ATOM 785 N N . ASP A 1 99 ? 16.788 13.300 5.150 1.00 92.69 99 ASP A N 1
ATOM 786 C CA . ASP A 1 99 ? 17.567 12.365 4.336 1.00 92.69 99 ASP A CA 1
ATOM 787 C C . ASP A 1 99 ? 18.693 11.632 5.088 1.00 92.69 99 ASP A C 1
ATOM 789 O O . ASP A 1 99 ? 19.605 11.073 4.475 1.00 92.69 99 ASP A O 1
ATOM 793 N N . ASN A 1 100 ? 18.623 11.562 6.421 1.00 95.31 100 ASN A N 1
ATOM 794 C CA . ASN A 1 100 ? 19.570 10.771 7.200 1.00 95.31 100 ASN A CA 1
ATOM 795 C C . ASN A 1 100 ? 19.112 9.319 7.273 1.00 95.31 100 ASN A C 1
ATOM 797 O O . ASN A 1 100 ? 17.931 9.039 7.484 1.00 95.31 100 ASN A O 1
ATOM 801 N N . VAL A 1 101 ? 20.063 8.388 7.184 1.00 96.81 101 VAL A N 1
ATOM 802 C CA . VAL A 1 101 ? 19.796 6.964 7.407 1.00 96.81 101 VAL A CA 1
ATOM 803 C C . VAL A 1 101 ? 19.262 6.760 8.822 1.00 96.81 101 VAL A C 1
ATOM 805 O O . VAL A 1 101 ? 19.925 7.096 9.806 1.00 96.81 101 VAL A O 1
ATOM 808 N N . ILE A 1 102 ? 18.075 6.168 8.926 1.00 96.31 102 ILE A N 1
ATOM 809 C CA . ILE A 1 102 ? 17.467 5.845 10.214 1.00 96.31 102 ILE A CA 1
ATOM 810 C C . ILE A 1 102 ? 18.217 4.663 10.820 1.00 96.31 102 ILE A C 1
ATOM 812 O O . ILE A 1 102 ? 18.443 3.639 10.171 1.00 96.31 102 ILE A O 1
ATOM 816 N N . ARG A 1 103 ? 18.583 4.802 12.093 1.00 94.62 103 ARG A N 1
ATOM 817 C CA . ARG A 1 103 ? 19.211 3.746 12.883 1.00 94.62 103 ARG A CA 1
ATOM 818 C C . ARG A 1 103 ? 18.392 3.458 14.136 1.00 94.62 103 ARG A C 1
ATOM 820 O O . ARG A 1 103 ? 17.893 4.383 14.772 1.00 94.62 103 ARG A O 1
ATOM 827 N N . SER A 1 104 ? 18.291 2.179 14.481 1.00 87.75 104 SER A N 1
ATOM 828 C CA . SER A 1 104 ? 17.731 1.667 15.737 1.00 87.75 104 SER A CA 1
ATOM 829 C C . SER A 1 104 ? 18.623 0.531 16.214 1.00 87.75 104 SER A C 1
ATOM 831 O O . SER A 1 104 ? 19.106 -0.239 15.385 1.00 87.75 104 SER A O 1
ATOM 833 N N . ASP A 1 105 ? 18.865 0.439 17.521 1.00 85.38 105 ASP A N 1
ATOM 834 C CA . ASP A 1 105 ? 19.546 -0.709 18.143 1.00 85.38 105 ASP A CA 1
ATOM 835 C C . ASP A 1 105 ? 20.870 -1.079 17.451 1.00 85.38 105 ASP A C 1
ATOM 837 O O . ASP A 1 105 ? 21.125 -2.224 17.087 1.00 85.38 105 ASP A O 1
ATOM 841 N N . HIS A 1 106 ? 21.707 -0.064 17.213 1.00 88.69 106 HIS A N 1
ATOM 842 C CA . HIS A 1 106 ? 23.021 -0.175 16.562 1.00 88.69 106 HIS A CA 1
ATOM 843 C C . HIS A 1 106 ? 23.027 -0.675 15.104 1.00 88.69 106 HIS A C 1
ATOM 845 O O . HIS A 1 106 ? 24.106 -0.857 14.539 1.00 88.69 106 HIS A O 1
ATOM 851 N N . ARG A 1 107 ? 21.870 -0.812 14.443 1.00 95.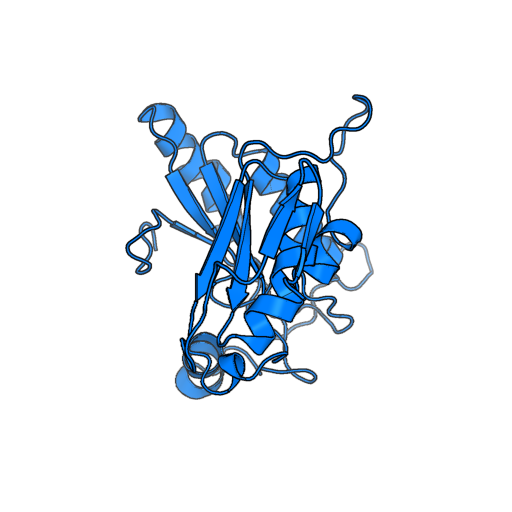00 107 ARG A N 1
ATOM 852 C CA . ARG A 1 107 ? 21.773 -1.157 13.014 1.00 95.00 107 ARG A CA 1
ATOM 853 C C . ARG A 1 107 ? 20.925 -0.163 12.221 1.00 95.00 107 ARG A C 1
ATOM 855 O O . ARG A 1 107 ? 20.225 0.680 12.780 1.00 95.00 107 ARG A O 1
ATOM 862 N N . GLN A 1 108 ? 21.004 -0.245 10.893 1.00 95.94 108 GLN A N 1
ATOM 863 C CA . GLN A 1 108 ? 20.110 0.512 10.013 1.00 95.94 108 GLN A CA 1
ATOM 864 C C . GLN A 1 108 ? 18.688 -0.052 10.103 1.00 95.94 108 GLN A C 1
ATOM 866 O O . GLN A 1 108 ? 18.497 -1.269 10.168 1.00 95.94 108 GLN A O 1
ATOM 871 N N . THR A 1 109 ? 17.700 0.840 10.112 1.00 96.44 109 THR A N 1
ATOM 872 C CA . THR A 1 109 ? 16.289 0.471 9.979 1.00 96.44 109 THR A CA 1
ATOM 873 C C . THR A 1 109 ? 16.005 0.059 8.539 1.00 96.44 109 THR A C 1
ATOM 875 O O . THR A 1 109 ? 16.358 0.779 7.605 1.00 96.44 109 THR A O 1
ATOM 878 N N . THR A 1 110 ? 15.346 -1.081 8.364 1.00 96.50 110 THR A N 1
ATOM 879 C CA . THR A 1 110 ? 14.963 -1.627 7.058 1.00 96.50 110 THR A CA 1
ATOM 880 C C . THR A 1 110 ? 13.510 -1.291 6.723 1.00 96.50 110 THR A C 1
ATOM 882 O O . THR A 1 110 ? 12.733 -0.836 7.571 1.00 96.50 110 THR A O 1
ATOM 885 N N . MET A 1 111 ? 13.108 -1.531 5.473 1.00 97.00 111 MET A N 1
ATOM 886 C CA . MET A 1 111 ? 11.695 -1.446 5.102 1.00 97.00 111 MET A CA 1
ATOM 887 C C . MET A 1 111 ? 10.849 -2.476 5.860 1.00 97.00 111 MET A C 1
ATOM 889 O O . MET A 1 111 ? 9.713 -2.176 6.225 1.00 97.00 111 MET A O 1
ATOM 893 N N . GLU A 1 112 ? 11.401 -3.657 6.153 1.00 96.25 112 GLU A N 1
ATOM 894 C CA . GLU A 1 112 ? 10.724 -4.679 6.953 1.00 96.25 112 GLU A CA 1
ATOM 895 C C . GLU A 1 112 ? 10.389 -4.175 8.361 1.00 96.25 112 GLU A C 1
ATOM 897 O O . GLU A 1 112 ? 9.258 -4.354 8.810 1.00 96.25 112 GLU A O 1
ATOM 902 N N . ASP A 1 113 ? 11.313 -3.475 9.027 1.00 95.75 113 ASP A N 1
ATOM 903 C CA . ASP A 1 113 ? 11.062 -2.894 10.352 1.00 95.75 113 ASP A CA 1
ATOM 904 C C . ASP A 1 113 ? 9.870 -1.924 10.326 1.00 95.75 113 ASP A C 1
ATOM 906 O O . ASP A 1 113 ? 8.990 -1.958 11.191 1.00 95.75 113 ASP A O 1
ATOM 910 N N . LEU A 1 114 ? 9.813 -1.052 9.310 1.00 96.75 114 LEU A N 1
ATOM 911 C CA . LEU A 1 114 ? 8.706 -0.106 9.163 1.00 96.75 114 LEU A CA 1
ATOM 912 C C . LEU A 1 114 ? 7.405 -0.794 8.751 1.00 96.75 114 LEU A C 1
ATOM 914 O O . LEU A 1 114 ? 6.338 -0.365 9.195 1.00 96.75 114 LEU A O 1
ATOM 918 N N . ARG A 1 115 ? 7.476 -1.854 7.939 1.00 97.56 115 ARG A N 1
ATOM 919 C CA . ARG A 1 115 ? 6.317 -2.675 7.577 1.00 97.56 115 ARG A CA 1
ATOM 920 C C . ARG A 1 115 ? 5.745 -3.350 8.819 1.00 97.56 115 ARG A C 1
ATOM 922 O O . ARG A 1 115 ? 4.562 -3.188 9.079 1.00 97.56 115 ARG A O 1
ATOM 929 N N . ARG A 1 116 ? 6.565 -4.008 9.645 1.00 96.00 116 ARG A N 1
ATOM 930 C CA . ARG A 1 116 ? 6.122 -4.610 10.918 1.00 96.00 116 ARG A CA 1
ATOM 931 C C . ARG A 1 116 ? 5.440 -3.580 11.815 1.00 96.00 116 ARG A C 1
ATOM 933 O O . ARG A 1 116 ? 4.307 -3.796 12.227 1.00 96.00 116 ARG A O 1
ATOM 940 N N . ARG A 1 117 ? 6.048 -2.402 11.983 1.00 95.94 117 ARG A N 1
ATOM 941 C CA . ARG A 1 117 ? 5.444 -1.296 12.743 1.00 95.94 117 ARG A CA 1
ATOM 942 C C . ARG A 1 117 ? 4.101 -0.823 12.171 1.00 95.94 117 ARG A C 1
ATOM 944 O O . ARG A 1 117 ? 3.210 -0.462 12.935 1.00 95.94 117 ARG A O 1
ATOM 951 N N . LEU A 1 118 ? 3.953 -0.757 10.845 1.00 97.69 118 LEU A N 1
ATOM 952 C CA . LEU A 1 118 ? 2.673 -0.422 10.210 1.00 97.69 118 LEU A CA 1
ATOM 953 C C . LEU A 1 118 ? 1.617 -1.476 10.557 1.00 97.69 118 LEU A C 1
ATOM 955 O O . LEU A 1 118 ? 0.511 -1.118 10.951 1.00 97.69 118 LEU A O 1
ATOM 959 N N . PHE A 1 119 ? 1.963 -2.757 10.457 1.00 97.19 119 PHE A N 1
ATOM 960 C CA . PHE A 1 119 ? 1.048 -3.848 10.781 1.00 97.19 119 PHE A CA 1
ATOM 961 C C . PHE A 1 119 ? 0.690 -3.903 12.275 1.00 97.19 119 PHE A C 1
ATOM 963 O O . PHE A 1 119 ? -0.473 -4.131 12.589 1.00 97.19 119 PHE A O 1
ATOM 970 N N . ASP A 1 120 ? 1.606 -3.556 13.185 1.00 95.75 120 ASP A N 1
ATOM 971 C CA . ASP A 1 120 ? 1.283 -3.398 14.612 1.00 95.75 120 ASP A CA 1
ATOM 972 C C . ASP A 1 120 ? 0.195 -2.335 14.842 1.00 95.75 120 ASP A C 1
ATOM 974 O O . ASP A 1 120 ? -0.691 -2.502 15.680 1.00 95.75 120 ASP A O 1
ATOM 978 N N . ILE A 1 121 ? 0.235 -1.230 14.088 1.00 96.88 121 ILE A N 1
ATOM 979 C CA . ILE A 1 121 ? -0.796 -0.184 14.153 1.00 96.88 121 ILE A CA 1
ATOM 980 C C . ILE A 1 121 ? -2.115 -0.693 13.576 1.00 96.88 121 ILE A C 1
ATOM 982 O O . ILE A 1 121 ? -3.172 -0.430 14.152 1.00 96.88 121 ILE A O 1
ATOM 986 N N . ILE A 1 122 ? -2.073 -1.416 12.455 1.00 97.25 122 ILE A N 1
ATOM 987 C CA . ILE A 1 122 ? -3.260 -2.038 11.854 1.00 97.25 122 ILE A CA 1
ATOM 988 C C . ILE A 1 122 ? -3.947 -2.945 12.881 1.00 97.25 122 ILE A C 1
ATOM 990 O O . ILE A 1 122 ? -5.152 -2.811 13.101 1.00 97.25 122 ILE A O 1
ATOM 994 N N . ASP A 1 123 ? -3.178 -3.783 13.576 1.00 95.25 123 ASP A N 1
ATOM 995 C CA . ASP A 1 123 ? -3.685 -4.725 14.579 1.00 95.25 123 ASP A CA 1
ATOM 996 C C . ASP A 1 123 ? -4.284 -4.010 15.800 1.00 95.25 123 ASP A C 1
ATOM 998 O O . ASP A 1 123 ? -5.295 -4.435 16.359 1.00 95.25 123 ASP A O 1
ATOM 1002 N N . ARG A 1 124 ? -3.715 -2.863 16.188 1.00 96.19 124 ARG A N 1
ATOM 1003 C CA . ARG A 1 124 ? -4.205 -2.035 17.305 1.00 96.19 124 ARG A CA 1
ATOM 1004 C C . ARG A 1 124 ? -5.366 -1.114 16.938 1.00 96.19 124 ARG A C 1
ATOM 1006 O O . ARG A 1 124 ? -5.909 -0.436 17.814 1.00 96.19 124 ARG A O 1
ATOM 1013 N N . THR A 1 125 ? -5.776 -1.080 15.670 1.00 97.56 125 THR A N 1
ATOM 1014 C CA . THR A 1 125 ? -6.840 -0.191 15.183 1.00 97.56 125 THR A CA 1
ATOM 1015 C C . THR A 1 125 ? -8.029 -0.943 14.566 1.00 97.56 125 THR A C 1
ATOM 1017 O O . THR A 1 125 ? -8.364 -0.749 13.395 1.00 97.56 125 THR A O 1
ATOM 1020 N N . PRO A 1 126 ? -8.743 -1.781 15.346 1.00 96.81 126 PRO A N 1
ATOM 1021 C CA . PRO A 1 126 ? -9.809 -2.646 14.826 1.00 96.81 126 PRO A CA 1
ATOM 1022 C C . PRO A 1 126 ? -11.076 -1.899 14.367 1.00 96.81 126 PRO A C 1
ATOM 1024 O O .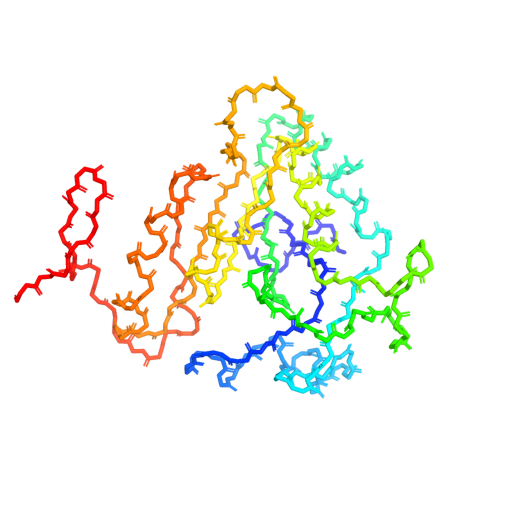 PRO A 1 126 ? -11.934 -2.488 13.705 1.00 96.81 126 PRO A O 1
ATOM 1027 N N . TYR A 1 127 ? -11.221 -0.613 14.707 1.00 97.94 127 TYR A N 1
ATOM 1028 C CA . TYR A 1 127 ? -12.327 0.235 14.241 1.00 97.94 127 TYR A CA 1
ATOM 1029 C C . TYR A 1 127 ? -11.997 0.958 12.928 1.00 97.94 127 TYR A C 1
ATOM 1031 O O . TYR A 1 127 ? -12.862 1.613 12.346 1.00 97.94 127 TYR A O 1
ATOM 1039 N N . LEU A 1 128 ? -10.767 0.818 12.428 1.00 98.31 128 LEU A N 1
ATOM 1040 C CA . LEU A 1 128 ? -10.349 1.296 11.115 1.00 98.31 128 LEU A CA 1
ATOM 1041 C C . LEU A 1 128 ? -10.346 0.135 10.128 1.00 98.31 128 LEU A C 1
ATOM 1043 O O . LEU A 1 128 ? -9.944 -0.965 10.477 1.00 98.31 128 LEU A O 1
ATOM 1047 N N . THR A 1 129 ? -10.770 0.378 8.892 1.00 98.38 129 THR A N 1
ATOM 1048 C CA . THR A 1 129 ? -10.552 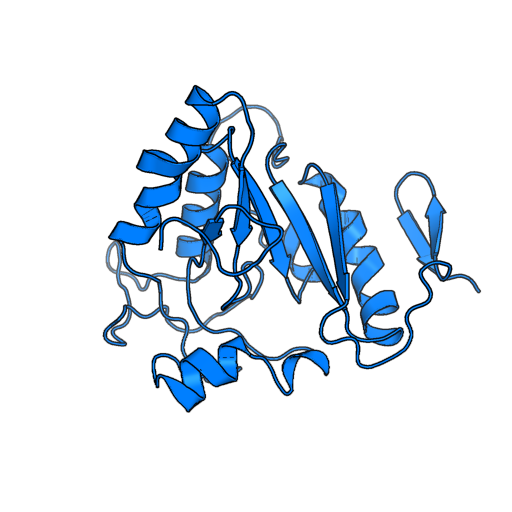-0.544 7.772 1.00 98.38 129 THR A CA 1
ATOM 1049 C C . THR A 1 129 ? -9.420 -0.003 6.913 1.00 98.38 129 THR A C 1
ATOM 1051 O O . THR A 1 129 ? -9.533 1.086 6.354 1.00 98.38 129 THR A O 1
ATOM 1054 N N . TRP A 1 130 ? -8.329 -0.754 6.816 1.00 98.56 130 TRP A N 1
ATOM 1055 C CA . TRP A 1 130 ? -7.128 -0.376 6.083 1.00 98.56 130 TRP A CA 1
ATOM 1056 C C . TRP A 1 130 ? -7.189 -0.892 4.653 1.00 98.56 130 TRP A C 1
ATOM 1058 O O . TRP A 1 130 ? -7.249 -2.097 4.433 1.00 98.56 130 TRP A O 1
ATOM 1068 N N . LEU A 1 131 ? -7.150 0.015 3.680 1.00 98.56 131 LEU A N 1
ATOM 1069 C CA . LEU A 1 131 ? -7.055 -0.315 2.264 1.00 98.56 131 LEU A CA 1
ATOM 1070 C C . LEU A 1 131 ? -5.586 -0.230 1.854 1.00 98.56 131 LEU A C 1
ATOM 1072 O O . LEU A 1 131 ? -5.052 0.864 1.667 1.00 98.56 131 LEU A O 1
ATOM 1076 N N . LEU A 1 132 ? -4.936 -1.388 1.752 1.00 98.56 132 LEU A N 1
ATOM 1077 C CA . LEU A 1 132 ? -3.550 -1.512 1.311 1.00 98.56 132 LEU A CA 1
ATOM 1078 C C . LEU A 1 132 ? -3.540 -1.730 -0.203 1.00 98.56 132 LEU A C 1
ATOM 1080 O O . LEU A 1 132 ? -3.834 -2.828 -0.674 1.00 98.56 132 LEU A O 1
ATOM 1084 N N . LEU A 1 133 ? -3.229 -0.684 -0.965 1.00 97.75 133 LEU A N 1
ATOM 1085 C CA . LEU A 1 133 ? -3.079 -0.780 -2.415 1.00 97.75 133 LEU A CA 1
ATOM 1086 C C . LEU A 1 133 ? -1.610 -1.013 -2.775 1.00 97.75 133 LEU A C 1
ATOM 1088 O O . LEU A 1 133 ? -0.728 -0.311 -2.284 1.00 97.75 133 LEU A O 1
ATOM 1092 N N . THR A 1 134 ? -1.346 -1.986 -3.644 1.00 98.06 134 THR A N 1
ATOM 1093 C CA . THR A 1 134 ? 0.011 -2.314 -4.091 1.00 98.06 134 THR A CA 1
ATOM 1094 C C . THR A 1 134 ? 0.098 -2.554 -5.586 1.00 98.06 134 THR A C 1
ATOM 1096 O O . THR A 1 134 ? -0.850 -2.990 -6.239 1.00 98.06 134 THR A O 1
ATOM 1099 N N . LYS A 1 135 ? 1.275 -2.307 -6.150 1.00 97.25 135 LYS A N 1
ATOM 1100 C CA . LYS A 1 135 ? 1.578 -2.661 -7.536 1.00 97.25 135 LYS A CA 1
ATOM 1101 C C . LYS A 1 135 ? 2.152 -4.074 -7.643 1.00 97.25 135 LYS A C 1
ATOM 1103 O O . LYS A 1 135 ? 2.243 -4.562 -8.762 1.00 97.25 135 LYS A O 1
ATOM 1108 N N . ARG A 1 136 ? 2.495 -4.700 -6.510 1.00 97.56 136 ARG A N 1
ATOM 1109 C CA . ARG A 1 136 ? 3.212 -5.977 -6.386 1.00 97.56 136 ARG A CA 1
ATOM 1110 C C . ARG A 1 136 ? 2.400 -7.001 -5.573 1.00 97.56 136 ARG A C 1
ATOM 1112 O O . ARG A 1 136 ? 2.841 -7.407 -4.494 1.00 97.56 136 ARG A O 1
ATOM 1119 N N . PRO A 1 137 ? 1.181 -7.380 -6.003 1.00 97.88 137 PRO A N 1
ATOM 1120 C CA . PRO A 1 137 ? 0.361 -8.340 -5.261 1.00 97.88 137 PRO A CA 1
ATOM 1121 C C . PRO A 1 137 ? 1.073 -9.686 -5.040 1.00 97.88 137 PRO A C 1
ATOM 1123 O O . PRO A 1 137 ? 0.852 -10.328 -4.018 1.00 97.88 137 PRO A O 1
ATOM 1126 N N . GLU A 1 138 ? 1.993 -10.066 -5.929 1.00 97.81 138 GLU A N 1
ATOM 1127 C CA . GLU A 1 138 ? 2.865 -11.237 -5.807 1.00 97.81 138 GLU A CA 1
ATOM 1128 C C . GLU A 1 138 ? 3.722 -11.251 -4.530 1.00 97.81 138 GLU A C 1
ATOM 1130 O O . GLU A 1 138 ? 4.042 -12.318 -4.012 1.00 97.81 138 GLU A O 1
ATOM 1135 N N . ASN A 1 139 ? 4.055 -10.081 -3.979 1.00 98.38 139 ASN A N 1
ATOM 1136 C CA . ASN A 1 139 ? 4.888 -9.972 -2.783 1.00 98.38 139 ASN A CA 1
ATOM 1137 C C . ASN A 1 139 ? 4.088 -10.052 -1.481 1.00 98.38 139 ASN A C 1
ATOM 1139 O O . ASN A 1 139 ? 4.681 -10.170 -0.408 1.00 98.38 139 ASN A O 1
ATOM 1143 N N . VAL A 1 140 ? 2.757 -9.951 -1.546 1.00 97.88 140 VAL A N 1
ATOM 1144 C CA . VAL A 1 140 ? 1.915 -9.762 -0.360 1.00 97.88 140 VAL A CA 1
ATOM 1145 C C . VAL A 1 140 ? 2.099 -10.895 0.635 1.00 97.88 140 VAL A C 1
ATOM 1147 O O . VAL A 1 140 ? 2.410 -10.618 1.786 1.00 97.88 140 VAL A O 1
ATOM 1150 N N . LEU A 1 141 ? 1.944 -12.150 0.204 1.00 95.62 141 LEU A N 1
ATOM 1151 C CA . LEU A 1 141 ? 2.006 -13.304 1.107 1.00 95.62 141 LEU A CA 1
ATOM 1152 C C . LEU A 1 141 ? 3.409 -13.515 1.691 1.00 95.62 141 LEU A C 1
ATOM 1154 O O . LEU A 1 141 ? 3.529 -13.846 2.867 1.00 95.62 141 LEU A O 1
ATOM 1158 N N . THR A 1 142 ? 4.459 -13.270 0.905 1.00 95.94 142 THR A N 1
ATOM 1159 C CA . THR A 1 142 ? 5.854 -13.404 1.353 1.00 95.94 142 THR A CA 1
ATOM 1160 C C . THR A 1 142 ? 6.240 -12.327 2.364 1.00 95.94 142 THR A C 1
ATOM 1162 O O . THR A 1 142 ? 6.943 -12.608 3.330 1.00 95.94 142 THR A O 1
ATOM 1165 N N . LEU A 1 143 ? 5.783 -11.088 2.161 1.00 96.81 143 LEU A N 1
ATOM 1166 C CA . LEU A 1 143 ? 6.147 -9.942 3.002 1.00 96.81 143 LEU A CA 1
ATOM 1167 C C . LEU A 1 143 ? 5.131 -9.659 4.120 1.00 96.81 143 LEU A C 1
ATOM 1169 O O . LEU A 1 143 ? 5.261 -8.648 4.818 1.00 96.81 143 LEU A O 1
ATOM 1173 N N . TRP A 1 144 ? 4.118 -10.513 4.286 1.00 95.88 144 TRP A N 1
ATOM 1174 C CA . TRP A 1 144 ? 3.056 -10.344 5.273 1.00 95.88 144 TRP A CA 1
ATOM 1175 C C . TRP A 1 144 ? 3.564 -10.592 6.701 1.00 95.88 144 TRP A C 1
ATOM 1177 O O . TRP A 1 144 ? 3.970 -11.712 7.021 1.00 95.88 144 TRP A O 1
ATOM 1187 N N . PRO A 1 145 ? 3.517 -9.600 7.611 1.00 92.12 145 PRO A N 1
ATOM 1188 C CA . PRO A 1 145 ? 3.978 -9.812 8.978 1.00 92.12 145 PRO A CA 1
ATOM 1189 C C . PRO A 1 145 ? 3.062 -10.761 9.762 1.00 92.12 145 PRO A C 1
ATOM 1191 O O . PRO A 1 145 ? 1.845 -10.547 9.846 1.00 92.12 145 PRO A O 1
ATOM 1194 N N . SER A 1 146 ? 3.655 -11.777 10.392 1.00 81.06 146 SER A N 1
ATOM 1195 C CA . SER A 1 146 ? 2.981 -12.631 11.378 1.00 81.06 146 SER A CA 1
ATOM 1196 C C . SER A 1 146 ? 2.499 -11.811 12.580 1.00 81.06 146 SER A C 1
ATOM 1198 O O . SER A 1 146 ? 3.153 -10.847 12.981 1.00 81.06 146 SER A O 1
ATOM 1200 N N . THR A 1 147 ? 1.366 -12.193 13.168 1.00 67.12 147 THR A N 1
ATOM 1201 C CA . THR A 1 147 ? 0.843 -11.577 14.393 1.00 67.12 147 THR A CA 1
ATOM 1202 C C . THR A 1 147 ? 1.675 -12.017 15.610 1.00 67.12 147 THR A C 1
ATOM 1204 O O . THR A 1 147 ? 1.968 -13.207 15.760 1.00 67.12 147 THR A O 1
ATOM 1207 N N . PRO A 1 148 ? 2.087 -11.100 16.504 1.00 56.44 148 PRO A N 1
ATOM 1208 C CA . PRO A 1 148 ? 2.785 -11.476 17.726 1.00 56.44 148 PRO A CA 1
ATOM 1209 C C . PRO A 1 148 ? 1.781 -11.905 18.805 1.00 56.44 148 PRO A C 1
ATOM 1211 O O . PRO A 1 148 ? 1.361 -11.088 19.619 1.00 56.44 148 PRO A O 1
ATOM 1214 N N . SER A 1 149 ? 1.348 -13.170 18.813 1.00 46.88 149 SER A N 1
ATOM 1215 C CA . SER A 1 149 ? 0.853 -13.888 20.011 1.00 46.88 149 SER A CA 1
ATOM 1216 C C . SER A 1 149 ? 0.455 -15.328 19.670 1.00 46.88 149 SER A C 1
ATOM 1218 O O . SER A 1 149 ? -0.194 -15.569 18.662 1.00 46.88 149 SER A O 1
ATOM 1220 N N . GLY A 1 150 ? 0.841 -16.273 20.537 1.00 44.12 150 GLY A N 1
ATOM 1221 C CA . GLY A 1 150 ? 0.676 -17.733 20.436 1.00 44.12 150 GLY A CA 1
ATOM 1222 C C . GLY A 1 150 ? -0.751 -18.297 20.385 1.00 44.12 150 GLY A C 1
ATOM 1223 O O . GLY A 1 150 ? -1.017 -19.326 20.998 1.00 44.12 150 GLY A O 1
ATOM 1224 N N . PHE A 1 151 ? -1.654 -17.675 19.633 1.00 39.34 151 PHE A N 1
ATOM 1225 C CA . PHE A 1 151 ? -2.822 -18.349 19.087 1.00 39.34 151 PHE A CA 1
ATOM 1226 C C . PHE A 1 151 ? -2.419 -18.981 17.760 1.00 39.34 151 PHE A C 1
ATOM 1228 O O . PHE A 1 151 ? -1.776 -18.347 16.926 1.00 39.34 151 PHE A O 1
ATOM 1235 N N . LEU A 1 152 ? -2.761 -20.254 17.586 1.00 40.88 152 LEU A N 1
ATOM 1236 C CA . LEU A 1 152 ? -2.509 -21.005 16.366 1.00 40.88 152 LEU A CA 1
ATOM 1237 C C . LEU A 1 152 ? -2.908 -20.175 15.134 1.00 40.88 152 LEU A C 1
ATOM 1239 O O . LEU A 1 152 ? -4.083 -19.938 14.880 1.00 40.88 152 LEU A O 1
ATOM 1243 N N . ASN A 1 153 ? -1.902 -19.791 14.352 1.00 50.34 153 ASN A N 1
ATOM 1244 C CA . ASN A 1 153 ? -2.006 -19.722 12.904 1.00 50.34 153 ASN A CA 1
ATOM 1245 C C . ASN A 1 153 ? -3.054 -18.752 12.324 1.00 50.34 153 ASN A C 1
ATOM 1247 O O . ASN A 1 153 ? -3.712 -19.106 11.348 1.00 50.34 153 ASN A O 1
ATOM 1251 N N . ASN A 1 154 ? -3.202 -17.531 12.860 1.00 60.41 154 ASN A N 1
ATOM 1252 C CA . ASN A 1 154 ? -4.039 -16.532 12.188 1.00 60.41 154 ASN A CA 1
ATOM 1253 C C . ASN A 1 154 ? -3.278 -15.254 11.817 1.00 60.41 154 ASN A C 1
ATOM 1255 O O . ASN A 1 154 ? -3.356 -14.225 12.484 1.00 60.41 154 ASN A O 1
ATOM 1259 N N . SER A 1 155 ? -2.566 -15.334 10.690 1.00 84.06 155 SER A N 1
ATOM 1260 C CA . SER A 1 155 ? -2.077 -14.173 9.934 1.00 84.06 155 SER A CA 1
ATOM 1261 C C . SER A 1 155 ? -3.219 -13.352 9.313 1.00 84.06 155 SER A C 1
ATOM 1263 O O . SER A 1 155 ? -2.961 -12.298 8.735 1.00 84.06 155 SER A O 1
ATOM 1265 N N . TYR A 1 156 ? -4.467 -13.822 9.392 1.00 92.69 156 TYR A N 1
ATOM 1266 C CA . TYR A 1 156 ? -5.626 -13.152 8.816 1.00 92.69 156 TYR A CA 1
ATOM 1267 C C . TYR A 1 156 ? -6.000 -11.874 9.570 1.00 92.69 156 TYR A C 1
ATOM 1269 O O . TYR A 1 156 ? -6.054 -11.864 10.799 1.00 92.69 156 TYR A O 1
ATOM 1277 N N . ARG A 1 157 ? -6.311 -10.802 8.831 1.00 94.25 157 ARG A N 1
ATOM 1278 C CA . ARG A 1 157 ? -6.734 -9.510 9.390 1.00 94.25 157 ARG A CA 1
ATOM 1279 C C . ARG A 1 157 ? -8.106 -9.088 8.861 1.00 94.25 157 ARG A C 1
ATOM 1281 O O . ARG A 1 157 ? -8.247 -8.684 7.704 1.00 94.25 157 ARG A O 1
ATOM 1288 N N . ASP A 1 158 ? -9.106 -9.105 9.746 1.00 95.06 158 ASP A N 1
ATOM 1289 C CA . ASP A 1 158 ? -10.506 -8.737 9.455 1.00 95.06 158 ASP A CA 1
ATOM 1290 C C . ASP A 1 158 ? -10.703 -7.259 9.088 1.00 95.06 158 ASP A C 1
ATOM 1292 O O . ASP A 1 158 ? -11.726 -6.855 8.526 1.00 95.06 158 ASP A O 1
ATOM 1296 N N . ASN A 1 159 ? -9.744 -6.416 9.459 1.00 97.31 159 ASN A N 1
ATOM 1297 C CA . ASN A 1 159 ? -9.789 -4.979 9.242 1.00 97.31 159 ASN A CA 1
ATOM 1298 C C . ASN A 1 159 ? -8.889 -4.522 8.084 1.00 97.31 159 ASN A C 1
ATOM 1300 O O . ASN A 1 159 ? -8.678 -3.323 7.919 1.00 97.31 159 ASN A O 1
ATOM 1304 N N . VAL A 1 160 ? -8.390 -5.453 7.262 1.00 98.25 160 VAL A N 1
ATOM 1305 C CA . VAL A 1 160 ? -7.552 -5.150 6.096 1.00 98.25 160 VAL A CA 1
ATOM 1306 C C . VAL A 1 160 ? -8.249 -5.551 4.806 1.00 98.25 160 VAL A C 1
ATOM 1308 O O . VAL A 1 160 ? -8.748 -6.668 4.668 1.00 98.25 160 VAL A O 1
ATOM 1311 N N . TRP A 1 161 ? -8.253 -4.634 3.843 1.00 98.44 161 TRP A N 1
ATOM 1312 C CA . TRP A 1 161 ? -8.565 -4.895 2.446 1.00 98.44 161 TRP A CA 1
ATOM 1313 C C . TRP A 1 161 ? -7.290 -4.732 1.625 1.00 98.44 161 TRP A C 1
ATOM 1315 O O . TRP A 1 161 ? -6.583 -3.733 1.767 1.00 98.44 161 TRP A O 1
ATOM 1325 N N . ILE A 1 162 ? -7.007 -5.691 0.753 1.00 98.62 162 ILE A N 1
ATOM 1326 C CA . ILE A 1 162 ? -5.836 -5.654 -0.126 1.00 98.62 162 ILE A CA 1
ATOM 1327 C C . ILE A 1 162 ? -6.302 -5.347 -1.534 1.00 98.62 162 ILE A C 1
ATOM 1329 O O . ILE A 1 162 ? -7.269 -5.929 -2.017 1.00 98.62 162 ILE A O 1
ATOM 1333 N N . GLY A 1 163 ? -5.632 -4.427 -2.207 1.00 98.00 163 GLY A N 1
ATOM 1334 C CA . GLY A 1 163 ? -5.925 -4.151 -3.598 1.00 98.00 163 GLY A CA 1
ATOM 1335 C C . GLY A 1 163 ? -4.688 -4.088 -4.453 1.00 98.00 163 GLY A C 1
ATOM 1336 O O . GLY A 1 163 ? -3.578 -3.890 -3.955 1.00 98.00 163 GLY A O 1
ATOM 1337 N N . THR A 1 164 ? -4.894 -4.218 -5.761 1.00 97.94 164 THR A N 1
ATOM 1338 C CA . THR A 1 164 ? -3.827 -3.992 -6.731 1.00 97.94 164 THR A CA 1
ATOM 1339 C C . THR A 1 164 ? -4.189 -2.976 -7.800 1.00 97.94 164 THR A C 1
ATOM 1341 O O . THR A 1 164 ? -5.340 -2.908 -8.241 1.00 97.94 164 THR A O 1
ATOM 1344 N N . SER A 1 165 ? -3.195 -2.174 -8.188 1.00 96.62 165 SER A N 1
ATOM 1345 C CA . SER A 1 165 ? -3.300 -1.255 -9.317 1.00 96.62 165 SER A CA 1
ATOM 1346 C C . SER A 1 165 ? -3.086 -1.997 -10.632 1.00 96.62 165 SER A C 1
ATOM 1348 O O . SER A 1 165 ? -2.072 -2.681 -10.815 1.00 96.62 165 SER A O 1
ATOM 1350 N N . VAL A 1 166 ? -4.017 -1.812 -11.559 1.00 97.12 166 VAL A N 1
ATOM 1351 C CA . VAL A 1 166 ? -3.977 -2.311 -12.939 1.00 97.12 166 VAL A CA 1
ATOM 1352 C C . VAL A 1 166 ? -4.194 -1.133 -13.884 1.00 97.12 166 VAL A C 1
ATOM 1354 O O . VAL A 1 166 ? -4.896 -0.185 -13.538 1.00 97.12 166 VAL A O 1
ATOM 1357 N N . SER A 1 167 ? -3.605 -1.185 -15.072 1.00 96.88 167 SER A N 1
ATOM 1358 C CA . SER A 1 167 ? -3.693 -0.095 -16.052 1.00 96.88 167 SER A CA 1
ATOM 1359 C C . SER A 1 167 ? -4.303 -0.512 -17.383 1.00 96.88 167 SER A C 1
ATOM 1361 O O . SER A 1 167 ? -4.772 0.332 -18.138 1.00 96.88 167 SER A O 1
ATOM 1363 N N . ASP A 1 168 ? -4.321 -1.804 -17.670 1.00 96.12 168 ASP A N 1
ATOM 1364 C CA . ASP A 1 168 ? -4.738 -2.384 -18.940 1.00 96.12 168 ASP A CA 1
ATOM 1365 C C . ASP A 1 168 ? -5.051 -3.876 -18.746 1.00 96.12 168 ASP A C 1
ATOM 1367 O O . ASP A 1 168 ? -4.926 -4.426 -17.645 1.00 96.12 168 ASP A O 1
ATOM 1371 N N . GLN A 1 169 ? -5.479 -4.543 -19.819 1.00 96.00 169 GLN A N 1
ATOM 1372 C CA . GLN A 1 169 ? -5.784 -5.972 -19.786 1.00 96.00 169 GLN A CA 1
ATOM 1373 C C . GLN A 1 169 ? -4.576 -6.823 -19.372 1.00 96.00 169 GLN A C 1
ATOM 1375 O O . GLN A 1 169 ? -4.754 -7.806 -18.659 1.00 96.00 169 GLN A O 1
ATOM 1380 N N . GLU A 1 170 ? -3.364 -6.468 -19.800 1.00 95.44 170 GLU A N 1
ATOM 1381 C CA . GLU A 1 170 ? -2.158 -7.253 -19.529 1.00 95.44 170 GLU A CA 1
ATOM 1382 C C . GLU A 1 170 ? -1.812 -7.236 -18.037 1.00 95.44 170 GLU A C 1
ATOM 1384 O O . GLU A 1 170 ? -1.667 -8.285 -17.406 1.00 95.44 170 GLU A O 1
ATOM 1389 N N . THR A 1 171 ? -1.748 -6.045 -17.439 1.00 96.00 171 THR A N 1
ATOM 1390 C CA . THR A 1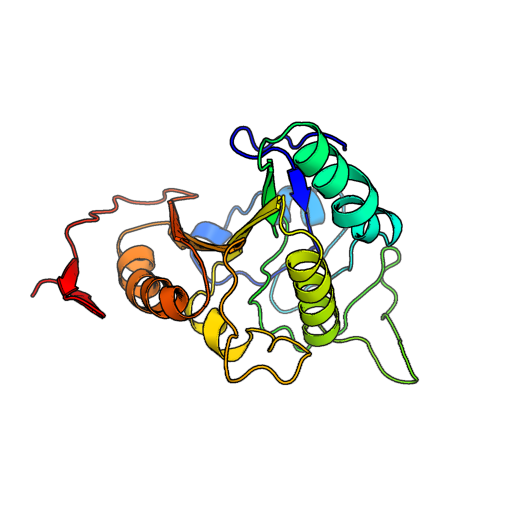 171 ? -1.540 -5.880 -15.996 1.00 96.00 171 THR A CA 1
ATOM 1391 C C . THR A 1 171 ? -2.673 -6.507 -15.189 1.00 96.00 171 THR A C 1
ATOM 1393 O O . THR A 1 171 ? -2.398 -7.112 -14.156 1.00 96.00 171 THR A O 1
ATOM 1396 N N . TYR A 1 172 ? -3.923 -6.436 -15.659 1.00 95.88 172 TYR A N 1
ATOM 1397 C CA . TYR A 1 172 ? -5.048 -7.126 -15.028 1.00 95.88 172 TYR A CA 1
ATOM 1398 C C . TYR A 1 172 ? -4.856 -8.647 -15.032 1.00 95.88 172 TYR A C 1
ATOM 1400 O O . TYR A 1 172 ? -4.846 -9.272 -13.973 1.00 95.88 172 TYR A O 1
ATOM 1408 N N . VAL A 1 173 ? -4.630 -9.254 -16.199 1.00 94.88 173 VAL A N 1
ATOM 1409 C CA . VAL A 1 173 ? -4.458 -10.710 -16.313 1.00 94.88 173 VAL A CA 1
ATOM 1410 C C . VAL A 1 173 ? -3.266 -11.190 -15.488 1.00 94.88 173 VAL A C 1
ATOM 1412 O O . VAL A 1 173 ? -3.359 -12.201 -14.795 1.00 94.88 173 VAL A O 1
ATOM 1415 N N . ARG A 1 174 ? -2.165 -10.434 -15.505 1.00 94.75 174 ARG A N 1
ATOM 1416 C CA . ARG A 1 174 ? -0.956 -10.786 -14.763 1.00 94.75 174 ARG A CA 1
ATOM 1417 C C . ARG A 1 174 ? -1.144 -10.754 -13.250 1.00 94.75 174 ARG A C 1
ATOM 1419 O O . ARG A 1 174 ? -0.506 -11.578 -12.610 1.00 94.75 174 ARG A O 1
ATOM 1426 N N . LYS A 1 175 ? -1.946 -9.827 -12.703 1.00 96.38 175 LYS A N 1
ATOM 1427 C CA . LYS A 1 175 ? -1.993 -9.492 -11.260 1.00 96.38 175 LYS A CA 1
ATOM 1428 C C . LYS A 1 175 ? -3.167 -10.071 -10.474 1.00 96.38 175 LYS A C 1
ATOM 1430 O O . LYS A 1 175 ? -3.118 -10.166 -9.246 1.00 96.38 175 LYS A O 1
ATOM 1435 N N . ILE A 1 176 ? -4.271 -10.380 -11.149 1.00 95.50 176 ILE A N 1
ATOM 1436 C CA . ILE A 1 176 ? -5.493 -10.838 -10.478 1.00 95.50 176 ILE A CA 1
ATOM 1437 C C . ILE A 1 176 ? -5.334 -12.208 -9.808 1.00 95.50 176 ILE A C 1
ATOM 1439 O O . ILE A 1 176 ? -5.850 -12.346 -8.696 1.00 95.50 176 ILE A O 1
ATOM 1443 N N . PRO A 1 177 ? -4.618 -13.195 -10.384 1.00 94.44 177 PRO A N 1
ATOM 1444 C CA . PRO A 1 177 ? -4.366 -14.454 -9.689 1.00 94.44 177 PRO A CA 1
ATOM 1445 C C . PRO A 1 177 ? -3.678 -14.243 -8.333 1.00 94.44 177 PRO A C 1
ATOM 1447 O O . PRO A 1 177 ? -4.183 -14.722 -7.321 1.00 94.44 177 PRO A O 1
ATOM 1450 N N . GLN A 1 178 ? -2.620 -13.422 -8.276 1.00 96.06 178 GLN A N 1
ATOM 1451 C CA . GLN A 1 178 ? -1.902 -13.155 -7.024 1.00 96.06 178 GLN A CA 1
ATOM 1452 C C . GLN A 1 178 ? -2.754 -12.338 -6.049 1.00 96.06 178 GLN A C 1
ATOM 1454 O O . GLN A 1 178 ? -2.703 -12.585 -4.849 1.00 96.06 178 GLN A O 1
ATOM 1459 N N . LEU A 1 179 ? -3.582 -11.403 -6.539 1.00 96.62 179 LEU A N 1
ATOM 1460 C CA . LEU A 1 179 ? -4.544 -10.692 -5.691 1.00 96.62 179 LEU A CA 1
ATOM 1461 C C . LEU A 1 179 ? -5.553 -11.656 -5.045 1.00 96.62 179 LEU A C 1
ATOM 1463 O O . LEU A 1 179 ? -5.928 -11.465 -3.892 1.00 96.62 179 LEU A O 1
ATOM 1467 N N . VAL A 1 180 ? -6.023 -12.681 -5.761 1.00 94.19 180 VAL A N 1
ATOM 1468 C CA . VAL A 1 180 ? -6.954 -13.657 -5.179 1.00 94.19 180 VAL A CA 1
ATOM 1469 C C . VAL A 1 180 ? -6.297 -14.488 -4.085 1.00 94.19 180 VAL A C 1
ATOM 1471 O O . VAL A 1 180 ? -6.945 -14.721 -3.062 1.00 94.19 180 VAL A O 1
ATOM 1474 N N . ASP A 1 181 ? -5.025 -14.850 -4.233 1.00 93.31 181 ASP A N 1
ATOM 1475 C CA . ASP A 1 181 ? -4.288 -15.576 -3.194 1.00 93.31 181 ASP A CA 1
ATOM 1476 C C . ASP A 1 181 ? -4.213 -14.781 -1.879 1.00 93.31 181 ASP A C 1
ATOM 1478 O O . ASP A 1 181 ? -4.242 -15.356 -0.788 1.00 93.31 181 ASP A O 1
ATOM 1482 N N . THR A 1 182 ? -4.231 -13.444 -1.933 1.00 95.25 182 THR A N 1
ATOM 1483 C CA . THR A 1 182 ? -4.214 -12.617 -0.716 1.00 95.25 182 THR A CA 1
ATOM 1484 C C . THR A 1 182 ? -5.494 -12.722 0.117 1.00 95.25 182 THR A C 1
ATOM 1486 O O . THR A 1 182 ? -5.501 -12.302 1.275 1.00 95.25 182 THR A O 1
ATOM 1489 N N . ARG A 1 183 ? -6.577 -13.320 -0.403 1.00 94.06 183 ARG A N 1
ATOM 1490 C CA . ARG A 1 183 ? -7.794 -13.614 0.384 1.00 94.06 183 ARG A CA 1
ATOM 1491 C C . ARG A 1 183 ? -7.527 -14.548 1.560 1.00 94.06 183 ARG A C 1
ATOM 1493 O O . ARG A 1 183 ? -8.338 -14.597 2.477 1.00 94.06 183 ARG A O 1
ATOM 1500 N N . LEU A 1 184 ? -6.395 -15.251 1.559 1.00 92.06 184 LEU A N 1
ATOM 1501 C CA . LEU A 1 184 ? -5.941 -16.068 2.682 1.00 92.06 184 LEU A CA 1
ATOM 1502 C C . LEU A 1 184 ? -5.551 -15.244 3.918 1.00 92.06 184 LEU A C 1
ATOM 1504 O O . LEU A 1 184 ? -5.448 -15.813 5.000 1.00 92.06 184 LEU A O 1
ATOM 1508 N N . VAL A 1 185 ? -5.318 -13.932 3.779 1.00 94.25 185 VAL A N 1
ATOM 1509 C CA . VAL A 1 185 ? -4.805 -13.081 4.869 1.00 94.25 185 VAL A CA 1
ATOM 1510 C C . VAL A 1 185 ? -5.620 -11.807 5.125 1.00 94.25 185 VAL A C 1
ATOM 1512 O O . VAL A 1 185 ? -5.331 -11.084 6.079 1.00 94.25 185 VAL A O 1
ATOM 1515 N N . CYS A 1 186 ? -6.643 -11.508 4.319 1.00 95.81 186 CYS A N 1
ATOM 1516 C CA . CYS A 1 186 ? -7.408 -10.262 4.431 1.00 95.81 186 CYS A CA 1
ATOM 1517 C C . CYS A 1 186 ? -8.917 -10.433 4.223 1.00 95.81 186 CYS A C 1
ATOM 1519 O O . CYS A 1 186 ? -9.361 -11.326 3.497 1.00 95.81 186 CYS A O 1
ATOM 1521 N N . ALA A 1 187 ? -9.694 -9.504 4.786 1.00 96.31 187 ALA A N 1
ATOM 1522 C CA . ALA A 1 187 ? -11.156 -9.491 4.725 1.00 96.31 187 ALA A CA 1
ATOM 1523 C C . ALA A 1 187 ? -11.725 -9.328 3.312 1.00 96.31 187 ALA A C 1
ATOM 1525 O O . ALA A 1 187 ? -12.736 -9.944 2.973 1.00 96.31 187 ALA A O 1
ATOM 1526 N N . LYS A 1 188 ? -11.117 -8.465 2.489 1.00 97.31 188 LYS A N 1
ATOM 1527 C CA . LYS A 1 188 ? -11.578 -8.205 1.119 1.00 97.31 188 LYS A CA 1
ATOM 1528 C C . LYS A 1 188 ? -10.422 -7.915 0.180 1.00 97.31 188 LYS A C 1
ATOM 1530 O O . LYS A 1 188 ? -9.399 -7.369 0.583 1.00 97.31 188 LYS A O 1
ATOM 1535 N N . THR A 1 189 ? -10.653 -8.199 -1.096 1.00 97.56 189 THR A N 1
ATOM 1536 C CA . THR A 1 189 ? -9.767 -7.813 -2.194 1.00 97.56 189 THR A CA 1
ATOM 1537 C C . THR A 1 189 ? -10.435 -6.784 -3.097 1.00 97.56 189 THR A C 1
ATOM 1539 O O . THR A 1 189 ? -11.637 -6.906 -3.343 1.00 97.56 189 THR A O 1
ATOM 1542 N N . PHE A 1 190 ? -9.687 -5.824 -3.638 1.00 97.00 190 PHE A N 1
ATOM 1543 C CA . PHE A 1 190 ? -10.205 -4.840 -4.596 1.00 97.00 190 PHE A CA 1
ATOM 1544 C C . PHE A 1 190 ? -9.221 -4.551 -5.738 1.00 97.00 190 PHE A C 1
ATOM 1546 O O . PHE A 1 190 ? -8.026 -4.805 -5.639 1.00 97.00 190 PHE A O 1
ATOM 1553 N N . VAL A 1 191 ? -9.726 -4.009 -6.842 1.00 96.31 191 VAL A N 1
ATOM 1554 C CA . VAL A 1 191 ? -8.913 -3.593 -7.991 1.00 96.31 191 VAL A CA 1
ATOM 1555 C C . VAL A 1 191 ? -9.012 -2.080 -8.119 1.00 96.31 191 VAL A C 1
ATOM 1557 O O . VAL A 1 191 ? -10.113 -1.535 -8.094 1.00 96.31 191 VAL A O 1
ATOM 1560 N N . SER A 1 192 ? -7.871 -1.412 -8.255 1.00 95.38 192 SER A N 1
ATOM 1561 C CA . SER A 1 192 ? -7.792 0.000 -8.632 1.00 95.38 192 SER A CA 1
ATOM 1562 C C . SER A 1 192 ? -7.333 0.066 -10.085 1.00 95.38 192 SER A C 1
ATOM 1564 O O . SER A 1 192 ? -6.224 -0.349 -10.411 1.00 95.38 192 SER A O 1
ATOM 1566 N N . ALA A 1 193 ? -8.204 0.520 -10.980 1.00 94.56 193 ALA A N 1
ATOM 1567 C CA . ALA A 1 193 ? -7.912 0.600 -12.408 1.00 94.56 193 ALA A CA 1
ATOM 1568 C C . ALA A 1 193 ? -7.347 1.985 -12.759 1.00 94.56 193 ALA A C 1
ATOM 1570 O O . ALA A 1 193 ? -8.010 2.788 -13.413 1.00 94.56 193 ALA A O 1
ATOM 1571 N N . GLU A 1 194 ? -6.161 2.302 -12.235 1.00 89.88 194 GLU A N 1
ATOM 1572 C CA . GLU A 1 194 ? -5.601 3.654 -12.263 1.00 89.88 194 GLU A CA 1
ATOM 1573 C C . GLU A 1 194 ? -4.068 3.658 -12.468 1.00 89.88 194 GLU A C 1
ATOM 1575 O O . GLU A 1 194 ? -3.345 2.983 -11.726 1.00 89.88 194 GLU A O 1
ATOM 1580 N N . PRO A 1 195 ? -3.546 4.451 -13.431 1.00 93.81 195 PRO A N 1
ATOM 1581 C CA . PRO A 1 195 ? -4.300 5.082 -14.517 1.00 93.81 195 PRO A CA 1
ATOM 1582 C C . PRO A 1 195 ? -4.856 4.015 -15.471 1.00 93.81 195 PRO A C 1
ATOM 1584 O O . PRO A 1 195 ? -4.168 3.038 -15.765 1.00 93.81 195 PRO A O 1
ATOM 1587 N N . LEU A 1 196 ? -6.078 4.212 -15.973 1.00 94.56 196 LEU A N 1
ATOM 1588 C CA . LEU A 1 196 ? -6.682 3.337 -16.981 1.00 94.56 196 LEU A CA 1
ATOM 1589 C C . LEU A 1 196 ? -6.109 3.678 -18.366 1.00 94.56 196 LEU A C 1
ATOM 1591 O O . LEU A 1 196 ? -6.625 4.543 -19.070 1.00 94.56 196 LEU A O 1
ATOM 1595 N N . LEU A 1 197 ? -5.007 3.026 -18.727 1.00 95.62 197 LEU A N 1
ATOM 1596 C CA . LEU A 1 197 ? -4.302 3.203 -20.000 1.00 95.62 197 LEU A CA 1
ATOM 1597 C C . LEU A 1 197 ? -4.946 2.419 -21.150 1.00 95.62 197 LEU A C 1
ATOM 1599 O O . LEU A 1 197 ? -4.757 2.764 -22.314 1.00 95.62 197 LEU A O 1
ATOM 1603 N N . GLY A 1 198 ? -5.710 1.374 -20.838 1.00 94.69 198 GLY A N 1
ATOM 1604 C CA . GLY A 1 198 ? -6.384 0.544 -21.827 1.00 94.69 198 GLY A CA 1
ATOM 1605 C C . GLY A 1 198 ? -7.639 -0.125 -21.282 1.00 94.69 198 GLY A C 1
ATOM 1606 O O . GLY A 1 198 ? -7.935 -0.085 -20.090 1.00 94.69 198 GLY A O 1
ATOM 1607 N N . ARG A 1 199 ? -8.399 -0.763 -22.176 1.00 95.12 199 ARG A N 1
ATOM 1608 C CA . ARG A 1 199 ? -9.606 -1.514 -21.809 1.00 95.12 199 ARG A CA 1
ATOM 1609 C C . ARG A 1 199 ? -9.257 -2.684 -20.883 1.00 95.12 199 ARG A C 1
ATOM 1611 O O . ARG A 1 199 ? -8.277 -3.386 -21.116 1.00 95.12 199 ARG A O 1
ATOM 1618 N N . ILE A 1 200 ? -10.128 -2.931 -19.904 1.00 94.56 200 ILE A N 1
ATOM 1619 C CA . ILE A 1 200 ? -10.100 -4.112 -19.037 1.00 94.56 200 ILE A CA 1
ATOM 1620 C C . ILE A 1 200 ? -11.427 -4.861 -19.177 1.00 94.56 200 ILE A C 1
ATOM 1622 O O . ILE A 1 200 ? -12.507 -4.295 -19.008 1.00 94.56 200 ILE A O 1
ATOM 1626 N N . SER A 1 201 ? -11.341 -6.147 -19.487 1.00 92.12 201 SER A N 1
ATOM 1627 C CA . SER A 1 201 ? -12.421 -7.120 -19.418 1.00 92.12 201 SER A CA 1
ATOM 1628 C C . SER A 1 201 ? -12.239 -7.956 -18.158 1.00 92.12 201 SER A C 1
ATOM 1630 O O . SER A 1 201 ? -11.291 -8.732 -18.051 1.00 92.12 201 SER A O 1
ATOM 1632 N N . MET A 1 202 ? -13.167 -7.815 -17.212 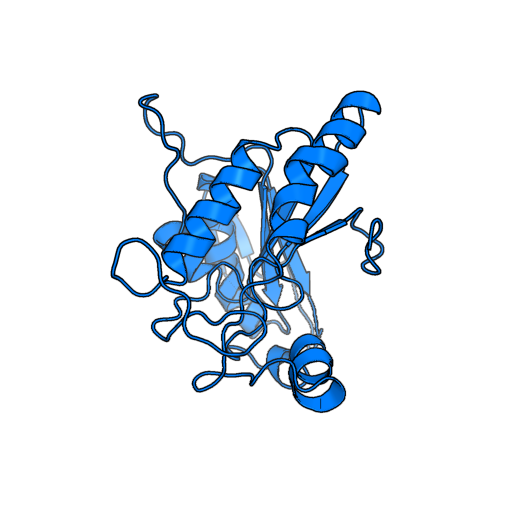1.00 85.94 202 MET A N 1
ATOM 1633 C CA . MET A 1 202 ? -13.172 -8.612 -15.978 1.00 85.94 202 MET A CA 1
ATOM 1634 C C . MET A 1 202 ? -13.644 -10.054 -16.207 1.00 85.94 202 MET A C 1
ATOM 1636 O O . MET A 1 202 ? -13.383 -10.933 -15.392 1.00 85.94 202 MET A O 1
ATOM 1640 N N . ASN A 1 203 ? -14.279 -10.323 -17.351 1.00 81.25 203 ASN A N 1
ATOM 1641 C CA . ASN A 1 203 ? -14.740 -11.653 -17.748 1.00 81.25 203 ASN A CA 1
ATOM 1642 C C . ASN A 1 203 ? -13.613 -12.481 -18.385 1.00 81.25 203 ASN A C 1
ATOM 1644 O O . ASN A 1 203 ? -13.883 -13.307 -19.247 1.00 81.25 203 ASN A O 1
ATOM 1648 N N . CYS A 1 204 ? -12.352 -12.236 -18.020 1.00 78.50 204 CYS A N 1
ATOM 1649 C CA . CYS A 1 204 ? -11.214 -13.022 -18.496 1.00 78.50 204 CYS A CA 1
ATOM 1650 C C . CYS A 1 204 ? -10.818 -14.142 -17.524 1.00 78.50 204 CYS A C 1
ATOM 1652 O O . CYS A 1 204 ? -9.874 -14.873 -17.804 1.00 78.50 204 CYS A O 1
ATOM 1654 N N . PHE A 1 205 ? -11.565 -14.318 -16.432 1.00 78.31 205 PHE A N 1
ATOM 1655 C CA . PHE A 1 205 ? -11.329 -15.369 -15.458 1.00 78.31 205 PHE A CA 1
ATOM 1656 C C . PHE A 1 205 ? -12.592 -16.134 -15.070 1.00 78.31 205 PHE A C 1
ATOM 1658 O O . PHE A 1 205 ? -13.656 -15.540 -14.881 1.00 78.31 205 PHE A O 1
ATOM 1665 N N . ARG A 1 206 ? -12.459 -17.448 -14.867 1.00 69.81 206 ARG A N 1
ATOM 1666 C CA . ARG A 1 206 ? -13.486 -18.264 -14.204 1.00 69.81 206 ARG A CA 1
ATOM 1667 C C . ARG A 1 206 ? -13.188 -18.345 -12.713 1.00 69.81 206 ARG A C 1
ATOM 1669 O O . ARG A 1 206 ? -12.065 -18.651 -12.315 1.00 69.81 206 ARG A O 1
ATOM 1676 N N . ALA A 1 207 ? -14.203 -18.094 -11.891 1.00 61.41 207 ALA A N 1
ATOM 1677 C CA . ALA A 1 207 ? -14.120 -18.335 -10.460 1.00 61.41 207 ALA A CA 1
ATOM 1678 C C . ALA A 1 207 ? -14.377 -19.823 -10.187 1.00 61.41 207 ALA A C 1
ATOM 1680 O O . ALA A 1 207 ? -15.502 -20.289 -10.338 1.00 61.41 207 ALA A O 1
ATOM 1681 N N . ASN A 1 208 ? -13.349 -20.551 -9.757 1.00 58.53 208 ASN A N 1
ATOM 1682 C CA . ASN A 1 208 ? -13.531 -21.789 -9.002 1.00 58.53 208 ASN A CA 1
ATOM 1683 C C . ASN A 1 208 ? -13.232 -21.494 -7.532 1.00 58.53 208 ASN A C 1
ATOM 1685 O O . ASN A 1 208 ? -12.465 -20.582 -7.241 1.00 58.53 208 ASN A O 1
ATOM 1689 N N . ASN A 1 209 ? -13.835 -22.252 -6.608 1.00 52.12 209 ASN A N 1
ATOM 1690 C CA . ASN A 1 209 ? -13.936 -21.955 -5.165 1.00 52.12 209 ASN A CA 1
ATOM 1691 C C . ASN A 1 209 ? -12.654 -21.487 -4.434 1.00 52.12 209 ASN A C 1
ATOM 1693 O O . ASN A 1 209 ? -12.768 -21.031 -3.297 1.00 52.12 209 ASN A O 1
ATOM 1697 N N . ARG A 1 210 ? -11.455 -21.592 -5.030 1.00 55.06 210 ARG A N 1
ATOM 1698 C CA . ARG A 1 210 ? -10.186 -21.074 -4.487 1.00 55.06 210 ARG A CA 1
ATOM 1699 C C . ARG A 1 210 ? -9.183 -20.537 -5.516 1.00 55.06 210 ARG A C 1
ATOM 1701 O O . ARG A 1 210 ? -8.129 -20.077 -5.104 1.00 55.06 210 ARG A O 1
ATOM 1708 N N . THR A 1 211 ? -9.464 -20.596 -6.816 1.00 59.53 211 THR A N 1
ATOM 1709 C CA . THR A 1 211 ? -8.495 -20.226 -7.858 1.00 59.53 211 THR A CA 1
ATOM 1710 C C . THR A 1 211 ? -9.166 -19.505 -9.016 1.00 59.53 211 THR A C 1
ATOM 1712 O O . THR A 1 211 ? -10.339 -19.720 -9.333 1.00 59.53 211 THR A O 1
ATOM 1715 N N . VAL A 1 212 ? -8.390 -18.626 -9.638 1.00 65.31 212 VAL A N 1
ATOM 1716 C CA . VAL A 1 212 ? -8.772 -17.863 -10.818 1.00 65.31 212 VAL A CA 1
ATOM 1717 C C . VAL A 1 212 ? -7.944 -18.395 -11.981 1.00 65.31 212 VAL A C 1
ATOM 1719 O O . VAL A 1 212 ? -6.720 -18.310 -11.954 1.00 65.31 212 VAL A O 1
ATOM 1722 N N . VAL A 1 213 ? -8.615 -18.957 -12.986 1.00 67.38 213 VAL A N 1
ATOM 1723 C CA . VAL A 1 213 ? -7.987 -19.453 -14.222 1.00 67.38 213 VAL A CA 1
ATOM 1724 C C . VAL A 1 213 ? -8.429 -18.600 -15.414 1.00 67.38 213 VAL A C 1
ATOM 1726 O O . VAL A 1 213 ? -9.622 -18.270 -15.482 1.00 67.38 213 VAL A O 1
ATOM 1729 N N . PRO A 1 214 ? -7.503 -18.198 -16.314 1.00 66.19 214 PRO A N 1
ATOM 1730 C CA . PRO A 1 214 ? -7.851 -17.499 -17.550 1.00 66.19 214 PRO A CA 1
ATOM 1731 C C . PRO A 1 214 ? -8.864 -18.296 -18.383 1.00 66.19 214 PRO A C 1
ATOM 1733 O O . PRO A 1 214 ? -8.910 -19.521 -18.281 1.00 66.19 214 PRO A O 1
ATOM 1736 N N . PHE A 1 215 ? -9.682 -17.622 -19.195 1.00 64.50 215 PHE A N 1
ATOM 1737 C CA . PHE A 1 215 ? -10.390 -18.322 -20.273 1.00 64.50 215 PHE A CA 1
ATOM 1738 C C . PHE A 1 215 ? -9.389 -18.715 -21.367 1.00 64.50 215 PHE A C 1
ATOM 1740 O O . PHE A 1 215 ? -8.521 -17.905 -21.698 1.00 64.50 215 PHE A O 1
ATOM 1747 N N . ASP A 1 216 ? -9.537 -19.937 -21.884 1.00 58.38 216 ASP A N 1
ATOM 1748 C CA . ASP A 1 216 ? -8.860 -20.414 -23.098 1.00 58.38 216 ASP A CA 1
ATOM 1749 C C . ASP A 1 216 ? -9.297 -19.618 -24.340 1.00 58.38 216 ASP A C 1
ATOM 1751 O O . ASP A 1 216 ? -10.502 -19.259 -24.421 1.00 58.38 216 ASP A O 1
#

Radius of gyration: 17.54 Å; chains: 1; bounding box: 43×42×44 Å

Secondary structure (DSSP, 8-state):
--S-SSTT-SEEE-SEEB----SGGGTT-HHHIIIIIIT-S---STTS-EEEPPTTGGGHIIIIIHHHHHHHT-PEEEEE-TTB-TT----S-EE-TTSPBPEETTEEPPHHHHHHHHHHHHHH-TTEEEEEEES-GGGHHHHPPPPSS-STT---EEEEEEEEE--SHHHHHHHHHHHHHGGGTEEEEEEE--S--S---GGGEEEETTEEEE--

Foldseek 3Di:
DQADPPVVFREEEEQWAEDADDDPLCPPQPLCCVCCVPVNQKAYHLPIATEGDDPVRLCCLQPPVLVVLVVVVHQGEYEYPSRYALQGPRPDFYAYSVRDFDDDPNGTDDSLNSSVSVVVSLVSRLSYAYEHEHQCLVRPVVSQDDDPDPDPDQLADARYEYEYEDAEQVSCVVRVQSQLVCVSHYNYYDYDNPPNNYDHDPVQWDDDPRGTDGDD